Protein AF-A0A1G2ZRX0-F1 (afdb_monomer)

Structure (mmCIF, N/CA/C/O backbone):
data_AF-A0A1G2ZRX0-F1
#
_entry.id   AF-A0A1G2ZRX0-F1
#
loop_
_atom_site.group_PDB
_atom_site.id
_atom_site.type_symbol
_atom_site.label_atom_id
_atom_site.label_alt_id
_atom_site.label_comp_id
_atom_site.label_asym_id
_atom_site.label_entity_id
_atom_site.label_seq_id
_atom_site.pdbx_PDB_ins_code
_atom_site.Cartn_x
_atom_site.Cartn_y
_atom_site.Cartn_z
_atom_site.occupancy
_atom_site.B_iso_or_equiv
_atom_site.auth_seq_id
_atom_site.auth_comp_id
_atom_site.auth_asym_id
_atom_site.auth_atom_id
_atom_site.pdbx_PDB_model_num
ATOM 1 N N . MET A 1 1 ? -17.554 24.105 -18.117 1.00 50.88 1 MET A N 1
ATOM 2 C CA . MET A 1 1 ? -16.223 23.840 -18.708 1.00 50.88 1 MET A CA 1
ATOM 3 C C . MET A 1 1 ? -15.570 25.184 -18.992 1.00 50.88 1 MET A C 1
ATOM 5 O O . MET A 1 1 ? -16.261 26.045 -19.518 1.00 50.88 1 MET A O 1
ATOM 9 N N . GLN A 1 2 ? -14.318 25.411 -18.579 1.00 67.50 2 GLN A N 1
ATOM 10 C CA . GLN A 1 2 ? -13.616 26.669 -18.884 1.00 67.50 2 GLN A CA 1
ATOM 11 C C . GLN A 1 2 ? -13.475 26.838 -20.402 1.00 67.50 2 GLN A C 1
ATOM 13 O O . GLN A 1 2 ? -13.174 25.872 -21.097 1.00 67.50 2 GLN A O 1
ATOM 18 N N . ALA A 1 3 ? -13.688 28.060 -20.901 1.00 75.69 3 ALA A N 1
ATOM 19 C CA . ALA A 1 3 ? -13.668 28.370 -22.333 1.00 75.69 3 ALA A CA 1
ATOM 20 C C . ALA A 1 3 ? -12.294 28.122 -22.985 1.00 75.69 3 ALA A C 1
ATOM 22 O O . ALA A 1 3 ? -12.220 27.846 -24.181 1.00 75.69 3 ALA A O 1
ATOM 23 N N . HIS A 1 4 ? -11.216 28.180 -22.197 1.00 74.38 4 HIS A N 1
ATOM 24 C CA . HIS A 1 4 ? -9.838 27.988 -22.643 1.00 74.38 4 HIS A CA 1
ATOM 25 C C . HIS A 1 4 ? -9.103 27.075 -21.655 1.00 74.38 4 HIS A C 1
ATOM 27 O O . HIS A 1 4 ? -8.456 27.572 -20.732 1.00 74.38 4 HIS A O 1
ATOM 33 N N . PRO A 1 5 ? -9.243 25.744 -21.778 1.00 73.50 5 PRO A N 1
ATOM 34 C CA . PRO A 1 5 ? -8.445 24.838 -20.969 1.00 73.50 5 PRO A CA 1
ATOM 35 C C . PRO A 1 5 ? -6.954 25.062 -21.274 1.00 73.50 5 PRO A C 1
ATOM 37 O O . PRO A 1 5 ? -6.602 25.339 -22.427 1.00 73.50 5 PRO A O 1
ATOM 40 N N . PRO A 1 6 ? -6.071 24.964 -20.265 1.00 69.62 6 PRO A N 1
ATOM 41 C CA . PRO A 1 6 ? -4.638 25.087 -20.484 1.00 69.62 6 PRO A CA 1
ATOM 42 C C . PRO A 1 6 ? -4.183 24.049 -21.516 1.00 69.62 6 PRO A C 1
ATOM 44 O O . PRO A 1 6 ? -4.546 22.873 -21.432 1.00 69.62 6 PRO A O 1
ATOM 47 N N . LYS A 1 7 ? -3.402 24.493 -22.508 1.00 71.06 7 LYS A N 1
ATOM 48 C CA . LYS A 1 7 ? -2.795 23.616 -23.514 1.00 71.06 7 LYS A CA 1
ATOM 49 C C . LYS A 1 7 ? -1.673 22.818 -22.849 1.00 71.06 7 LYS A C 1
ATOM 51 O O . LYS A 1 7 ? -0.532 23.248 -22.840 1.00 71.06 7 LYS A O 1
ATOM 56 N N . LEU A 1 8 ? -2.013 21.686 -22.245 1.00 68.00 8 LEU A N 1
ATOM 57 C CA . LEU A 1 8 ? -1.051 20.701 -21.750 1.00 68.00 8 LEU A CA 1
ATOM 58 C C . LEU A 1 8 ? -0.711 19.746 -22.897 1.00 68.00 8 LEU A C 1
ATOM 60 O O . LEU A 1 8 ? -1.254 18.646 -22.974 1.00 68.00 8 LEU A O 1
ATOM 64 N N . ASP A 1 9 ? 0.115 20.198 -23.839 1.00 76.62 9 ASP A N 1
ATOM 65 C CA . ASP A 1 9 ? 0.717 19.289 -24.814 1.00 76.62 9 ASP A CA 1
ATOM 66 C C . ASP A 1 9 ? 1.972 18.619 -24.227 1.00 76.62 9 ASP A C 1
ATOM 68 O O . ASP A 1 9 ? 2.449 18.982 -23.149 1.00 76.62 9 ASP A O 1
ATOM 72 N N . ASN A 1 10 ? 2.512 17.617 -24.925 1.00 72.50 10 ASN A N 1
ATOM 73 C CA . ASN A 1 10 ? 3.700 16.900 -24.458 1.00 72.50 10 ASN A CA 1
ATOM 74 C C . ASN A 1 10 ? 4.895 17.841 -24.234 1.00 72.50 10 ASN A C 1
ATOM 76 O O . ASN A 1 10 ? 5.688 17.598 -23.331 1.00 72.50 10 ASN A O 1
ATOM 80 N N . SER A 1 11 ? 5.018 18.923 -25.012 1.00 76.69 11 SER A N 1
ATOM 81 C CA . SER A 1 11 ? 6.116 19.879 -24.857 1.00 76.69 11 SER A CA 1
ATOM 82 C C . SER A 1 11 ? 5.995 20.686 -23.566 1.00 76.69 11 SER A C 1
ATOM 84 O O . SER A 1 11 ? 7.005 20.925 -22.913 1.00 76.69 11 SER A O 1
ATOM 86 N N . GLU A 1 12 ? 4.777 21.036 -23.146 1.00 76.56 12 GLU A N 1
ATOM 87 C CA . GLU A 1 12 ? 4.521 21.658 -21.845 1.00 76.56 12 GLU A CA 1
ATOM 88 C C . GLU A 1 12 ? 4.690 20.656 -20.696 1.00 76.56 12 GLU A C 1
ATOM 90 O O . GLU A 1 12 ? 5.270 21.002 -19.672 1.00 76.56 12 GLU A O 1
ATOM 95 N N . ILE A 1 13 ? 4.252 19.401 -20.863 1.00 70.94 13 ILE A N 1
ATOM 96 C CA . ILE A 1 13 ? 4.396 18.357 -19.832 1.00 70.94 13 ILE A CA 1
ATOM 97 C C . ILE A 1 13 ? 5.875 18.048 -19.566 1.00 70.94 13 ILE A C 1
ATOM 99 O O . ILE A 1 13 ? 6.277 17.980 -18.408 1.00 70.94 13 ILE A O 1
ATOM 103 N N . TYR A 1 14 ? 6.699 17.916 -20.610 1.00 71.44 14 TYR A N 1
ATOM 104 C CA . TYR A 1 14 ? 8.125 17.606 -20.461 1.00 71.44 14 TYR A CA 1
ATOM 105 C C . TYR A 1 14 ? 8.962 18.753 -19.877 1.00 71.44 14 TYR A C 1
ATOM 107 O O . TYR A 1 14 ? 10.089 18.508 -19.449 1.00 71.44 14 TYR A O 1
ATOM 115 N N . LYS A 1 15 ? 8.440 19.988 -19.811 1.00 76.94 15 LYS A N 1
ATOM 116 C CA . LYS A 1 15 ? 9.095 21.074 -19.055 1.00 76.94 15 LYS A CA 1
ATOM 117 C C . LYS A 1 15 ? 9.077 20.815 -17.554 1.00 76.94 15 LYS A C 1
ATOM 119 O O . LYS A 1 15 ? 9.956 21.295 -16.842 1.00 76.94 15 LYS A O 1
ATOM 124 N N . PHE A 1 16 ? 8.078 20.085 -17.065 1.00 72.50 16 PHE A N 1
ATOM 125 C CA . PHE A 1 16 ? 8.017 19.708 -15.666 1.00 72.50 16 PHE A CA 1
ATOM 126 C C . PHE A 1 16 ? 8.855 18.453 -15.471 1.00 72.50 16 PHE A C 1
ATOM 128 O O . PHE A 1 16 ? 8.537 17.381 -15.982 1.00 72.50 16 PHE A O 1
ATOM 135 N N . MET A 1 17 ? 9.923 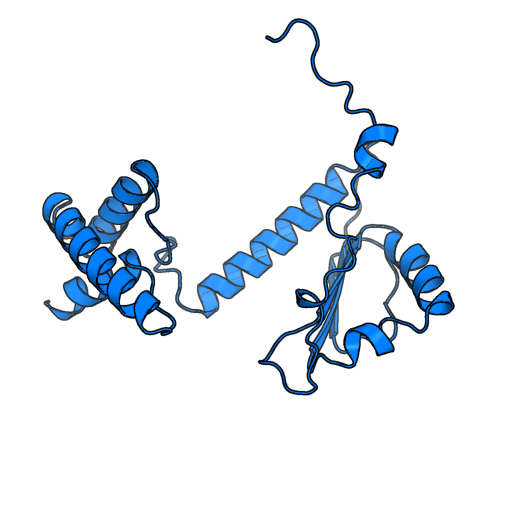18.576 -14.695 1.00 71.81 17 MET A N 1
ATOM 136 C CA . MET A 1 17 ? 10.800 17.461 -14.359 1.00 71.81 17 MET A CA 1
ATOM 137 C C . MET A 1 17 ? 10.173 16.515 -13.326 1.00 71.81 17 MET A C 1
ATOM 139 O O . MET A 1 17 ? 10.909 15.981 -12.514 1.00 71.81 17 MET A O 1
ATOM 143 N N . ILE A 1 18 ? 8.854 16.277 -13.353 1.00 74.31 18 ILE A N 1
ATOM 144 C CA . ILE A 1 18 ? 8.109 15.580 -12.292 1.00 74.31 18 ILE A CA 1
ATOM 145 C C . ILE A 1 18 ? 8.754 14.231 -11.984 1.00 74.31 18 ILE A C 1
ATOM 147 O O . ILE A 1 18 ? 8.655 13.281 -12.759 1.00 74.31 18 ILE A O 1
ATOM 151 N N . GLY A 1 19 ? 9.392 14.137 -10.822 1.00 69.25 19 GLY A N 1
ATOM 152 C CA . GLY A 1 19 ? 10.051 12.920 -10.365 1.00 69.25 19 GLY A CA 1
ATOM 153 C C . GLY A 1 19 ? 11.512 12.766 -10.800 1.00 69.25 19 GLY A C 1
ATOM 154 O O . GLY A 1 19 ? 12.166 11.861 -10.291 1.00 69.25 19 GLY A O 1
ATOM 155 N N . ASN A 1 20 ? 12.017 13.642 -11.666 1.00 70.00 20 ASN A N 1
ATOM 156 C CA . ASN A 1 20 ? 13.405 13.737 -12.119 1.00 70.00 20 ASN A CA 1
ATOM 157 C C . ASN A 1 20 ? 14.106 15.014 -11.608 1.00 70.00 20 ASN A C 1
ATOM 159 O O . ASN A 1 20 ? 15.246 15.275 -11.982 1.00 70.00 20 ASN A O 1
ATOM 163 N N . GLU A 1 21 ? 13.447 15.839 -10.786 1.00 79.12 21 GLU A N 1
ATOM 164 C CA . GLU A 1 21 ? 14.095 16.987 -10.148 1.00 79.12 21 GLU A CA 1
ATOM 165 C C . GLU A 1 21 ? 15.259 16.536 -9.249 1.00 79.12 21 GLU A C 1
ATOM 167 O O . GLU A 1 21 ? 15.128 15.529 -8.544 1.00 79.12 21 GLU A O 1
ATOM 172 N N . PRO A 1 22 ? 16.380 17.284 -9.209 1.00 71.25 22 PRO A N 1
ATOM 173 C CA . PRO A 1 22 ? 17.427 17.036 -8.230 1.00 71.25 22 PRO A CA 1
ATOM 174 C C . PRO A 1 22 ? 16.878 17.321 -6.830 1.00 71.25 22 PRO A C 1
ATOM 176 O O . PRO A 1 22 ? 16.662 18.469 -6.446 1.00 71.25 22 PRO A O 1
ATOM 179 N N . ASP A 1 23 ? 16.643 16.257 -6.072 1.00 73.06 23 ASP A N 1
ATOM 180 C CA . ASP A 1 23 ? 16.110 16.317 -4.718 1.00 73.06 23 ASP A CA 1
ATOM 181 C C . ASP A 1 23 ? 16.997 15.475 -3.794 1.00 73.06 23 ASP A C 1
ATOM 183 O O . ASP A 1 23 ? 16.946 14.239 -3.829 1.00 73.06 23 ASP A O 1
ATOM 187 N N . PRO A 1 24 ? 17.816 16.133 -2.960 1.00 71.12 24 PRO A N 1
ATOM 188 C CA . PRO A 1 24 ? 18.757 15.443 -2.097 1.00 71.12 24 PRO A CA 1
ATOM 189 C C . PRO A 1 24 ? 18.091 14.592 -1.003 1.00 71.12 24 PRO A C 1
ATOM 191 O O . PRO A 1 24 ? 18.765 13.776 -0.391 1.00 71.12 24 PRO A O 1
ATOM 194 N N . SER A 1 25 ? 16.780 14.735 -0.765 1.00 71.75 25 SER A N 1
ATOM 195 C CA . SER A 1 25 ? 16.037 13.871 0.165 1.00 71.75 25 SER A CA 1
ATOM 196 C C . SER A 1 25 ? 15.727 12.479 -0.402 1.00 71.75 25 SER A C 1
ATOM 198 O O . SER A 1 25 ? 15.380 11.569 0.350 1.00 71.75 25 SER A O 1
ATOM 200 N N . ARG A 1 26 ? 15.857 12.291 -1.724 1.00 70.88 26 ARG A N 1
ATOM 201 C CA . ARG A 1 26 ? 15.558 11.019 -2.408 1.00 70.88 26 ARG A CA 1
ATOM 202 C C . ARG A 1 26 ? 16.680 10.003 -2.317 1.00 70.88 26 ARG A C 1
ATOM 204 O O . ARG A 1 26 ? 16.439 8.815 -2.514 1.00 70.88 26 ARG A O 1
ATOM 211 N N . ILE A 1 27 ? 17.895 10.475 -2.069 1.00 69.31 27 ILE A N 1
ATOM 212 C CA . ILE A 1 27 ? 19.070 9.634 -1.906 1.00 69.31 27 ILE A CA 1
ATOM 213 C C . ILE A 1 27 ? 19.506 9.792 -0.454 1.00 69.31 27 ILE A C 1
ATOM 215 O O . ILE A 1 27 ? 19.746 10.917 -0.017 1.00 69.31 27 ILE A O 1
ATOM 219 N N . PRO A 1 28 ? 19.598 8.697 0.310 1.00 65.19 28 PRO A N 1
ATOM 220 C CA . PRO A 1 28 ? 20.125 8.765 1.656 1.00 65.19 28 PRO A CA 1
ATOM 221 C C . PRO A 1 28 ? 21.543 9.354 1.615 1.00 65.19 28 PRO A C 1
ATOM 223 O O . PRO A 1 28 ? 22.422 8.816 0.945 1.00 65.19 28 PRO A O 1
ATOM 226 N N . MET A 1 29 ? 21.738 10.495 2.283 1.00 59.12 29 MET A N 1
ATOM 227 C CA . MET A 1 29 ? 23.012 11.231 2.277 1.00 59.12 29 MET A CA 1
ATOM 228 C C . MET A 1 29 ? 24.113 10.536 3.083 1.00 59.12 29 MET A C 1
ATOM 230 O O . MET A 1 29 ? 25.290 10.687 2.765 1.00 59.12 29 MET A O 1
ATOM 234 N N . ASP A 1 30 ? 23.733 9.764 4.103 1.00 59.03 30 ASP A N 1
ATOM 235 C CA . ASP A 1 30 ? 24.666 9.149 5.044 1.00 59.03 30 ASP A CA 1
ATOM 236 C C . ASP A 1 30 ? 24.714 7.629 4.862 1.00 59.03 30 ASP A C 1
ATOM 238 O O . ASP A 1 30 ? 23.689 6.948 4.954 1.00 59.03 30 ASP A O 1
ATOM 242 N N . ILE A 1 31 ? 25.918 7.073 4.696 1.00 50.69 31 ILE A N 1
ATOM 243 C CA . ILE A 1 31 ? 26.181 5.632 4.826 1.00 50.69 31 ILE A CA 1
ATOM 244 C C . ILE A 1 31 ? 25.677 5.184 6.210 1.00 50.69 31 ILE A C 1
ATOM 246 O O . ILE A 1 31 ? 26.284 5.496 7.231 1.00 50.69 31 ILE A O 1
ATOM 250 N N . GLY A 1 32 ? 24.541 4.478 6.248 1.00 49.06 32 GLY A N 1
ATOM 251 C CA . GLY A 1 32 ? 23.906 4.027 7.495 1.00 49.06 32 GLY A CA 1
ATOM 252 C C . GLY A 1 32 ? 22.527 4.617 7.816 1.00 49.06 32 GLY A C 1
ATOM 253 O O . GLY A 1 32 ? 21.991 4.314 8.882 1.00 49.06 32 GLY A O 1
ATOM 254 N N . THR A 1 33 ? 21.914 5.398 6.921 1.00 51.00 33 THR A N 1
ATOM 255 C CA . THR A 1 33 ? 20.486 5.772 7.032 1.00 51.00 33 THR A CA 1
ATOM 256 C C . THR A 1 33 ? 19.573 4.522 6.951 1.00 51.00 33 THR A C 1
ATOM 258 O O . THR A 1 33 ? 19.980 3.502 6.389 1.00 51.00 33 THR A O 1
ATOM 261 N N . PRO A 1 34 ? 18.379 4.526 7.588 1.00 55.69 34 PRO A N 1
ATOM 262 C CA . PRO A 1 34 ? 17.674 3.312 8.030 1.00 55.69 34 PRO A CA 1
ATOM 263 C C . PRO A 1 34 ? 17.285 2.387 6.871 1.00 55.69 34 PRO A C 1
ATOM 265 O O . PRO A 1 34 ? 17.074 2.874 5.766 1.00 55.69 34 PRO A O 1
ATOM 268 N N . ASP A 1 35 ? 17.176 1.078 7.158 1.00 71.69 35 ASP A N 1
ATOM 269 C CA . ASP A 1 35 ? 16.931 -0.092 6.280 1.00 71.69 35 ASP A CA 1
ATOM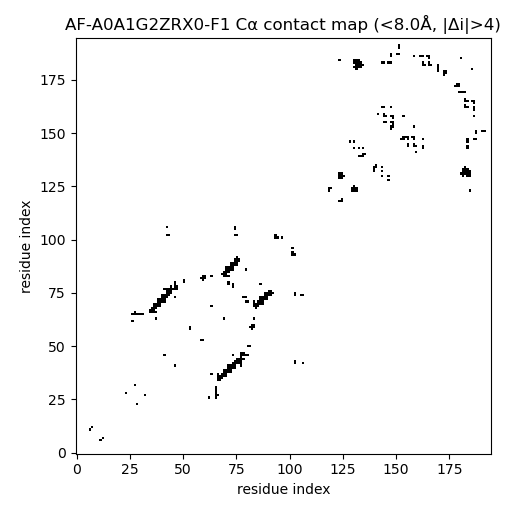 270 C C . ASP A 1 35 ? 16.053 0.142 5.028 1.00 71.69 35 ASP A C 1
ATOM 272 O O . ASP A 1 35 ? 14.950 -0.387 4.886 1.00 71.69 35 ASP A O 1
ATOM 276 N N . SER A 1 36 ? 16.577 0.915 4.082 1.00 77.44 36 SER A N 1
ATOM 277 C CA . SER A 1 36 ? 15.939 1.270 2.821 1.00 77.44 36 SER A CA 1
ATOM 278 C C . SER A 1 36 ? 16.537 0.433 1.698 1.00 77.44 36 SER A C 1
ATOM 280 O O . SER A 1 36 ? 17.702 0.026 1.748 1.00 77.44 36 SER A O 1
ATOM 282 N N . ALA A 1 37 ? 15.733 0.169 0.674 1.00 84.38 37 ALA A N 1
ATOM 283 C CA . ALA A 1 37 ? 16.147 -0.586 -0.497 1.00 84.38 37 ALA A CA 1
ATOM 284 C C . ALA A 1 37 ? 15.934 0.250 -1.758 1.00 84.38 37 ALA A C 1
ATOM 286 O O . ALA A 1 37 ? 14.901 0.905 -1.899 1.00 84.38 37 ALA A O 1
ATOM 287 N N . LEU A 1 38 ? 16.885 0.179 -2.686 1.00 85.81 38 LEU A N 1
ATOM 288 C CA . LEU A 1 38 ? 16.720 0.718 -4.031 1.00 85.81 38 LEU A CA 1
ATOM 289 C C . LEU A 1 38 ? 16.088 -0.360 -4.913 1.00 85.81 38 LEU A C 1
ATOM 291 O O . LEU A 1 38 ? 16.632 -1.456 -5.042 1.00 85.81 38 LEU A O 1
ATOM 295 N N . VAL A 1 39 ? 14.951 -0.052 -5.537 1.00 88.50 39 VAL A N 1
ATOM 296 C CA . VAL A 1 39 ? 14.299 -0.954 -6.494 1.00 88.50 39 VAL A CA 1
ATOM 297 C C . VAL A 1 39 ? 14.174 -0.261 -7.843 1.00 88.50 39 VAL A C 1
ATOM 299 O O . VAL A 1 39 ? 13.407 0.687 -7.994 1.00 88.50 39 VAL A O 1
ATOM 302 N N . THR A 1 40 ? 14.907 -0.751 -8.836 1.00 88.62 40 THR A N 1
ATOM 303 C CA . THR A 1 40 ? 14.837 -0.263 -10.214 1.00 88.62 40 THR A CA 1
ATOM 304 C C . THR A 1 40 ? 13.725 -0.990 -10.956 1.00 88.62 40 THR A C 1
ATOM 306 O O . THR A 1 40 ? 13.774 -2.209 -11.096 1.00 88.62 40 THR A O 1
ATOM 309 N N . VAL A 1 41 ? 12.730 -0.261 -11.459 1.00 90.19 41 VAL A N 1
ATOM 310 C CA . VAL A 1 41 ? 11.628 -0.838 -12.241 1.00 90.19 41 VAL A CA 1
ATOM 311 C C . VAL A 1 41 ? 11.861 -0.556 -13.721 1.00 90.19 41 VAL A C 1
ATOM 313 O O . VAL A 1 41 ? 12.110 0.586 -14.088 1.00 90.19 41 VAL A O 1
ATOM 316 N N . THR A 1 42 ? 11.783 -1.586 -14.564 1.00 90.69 42 THR A N 1
ATOM 317 C CA . THR A 1 42 ? 11.880 -1.450 -16.028 1.00 90.69 42 THR A CA 1
ATOM 318 C C . THR A 1 42 ? 10.756 -2.205 -16.707 1.00 90.69 42 THR A C 1
ATOM 320 O O . THR A 1 42 ? 10.313 -3.248 -16.218 1.00 90.69 42 THR A O 1
ATOM 323 N N . VAL A 1 43 ? 10.292 -1.676 -17.832 1.00 90.31 43 VAL A N 1
ATOM 324 C CA . VAL A 1 43 ? 9.109 -2.160 -18.531 1.00 90.31 43 VAL A CA 1
ATOM 325 C C . VAL A 1 43 ? 9.416 -2.350 -20.016 1.00 90.31 43 VAL A C 1
ATOM 327 O O . VAL A 1 43 ? 10.027 -1.499 -20.650 1.00 90.31 43 VAL A O 1
ATOM 330 N N . GLY A 1 44 ? 9.010 -3.480 -20.597 1.00 85.19 44 GLY A N 1
ATOM 331 C CA . GLY A 1 44 ? 9.256 -3.758 -22.016 1.00 85.19 44 GLY A CA 1
ATOM 332 C C . GLY A 1 44 ? 10.752 -3.808 -22.353 1.00 85.19 44 GLY A C 1
ATOM 333 O O . GLY A 1 44 ? 11.478 -4.628 -21.793 1.00 85.19 44 GLY A O 1
ATOM 334 N N . ASP A 1 45 ? 11.198 -2.951 -23.273 1.00 78.50 45 ASP A N 1
ATOM 335 C CA . ASP A 1 45 ? 12.591 -2.810 -23.724 1.00 78.50 45 ASP A CA 1
ATOM 336 C C . ASP A 1 45 ? 13.380 -1.724 -22.963 1.00 78.50 45 ASP A C 1
ATOM 338 O O . ASP A 1 45 ? 14.562 -1.511 -23.242 1.00 78.50 45 ASP A O 1
ATOM 342 N N . GLU A 1 46 ? 12.773 -1.056 -21.972 1.00 83.38 46 GLU A N 1
ATOM 343 C CA . GLU A 1 46 ? 13.399 0.045 -21.224 1.00 83.38 46 GLU A CA 1
ATOM 344 C C . GLU A 1 46 ? 14.733 -0.341 -20.587 1.00 83.38 46 GLU A C 1
ATOM 346 O O . GLU A 1 46 ? 15.615 0.505 -20.448 1.00 83.38 46 GLU A O 1
ATOM 351 N N . THR A 1 47 ? 14.917 -1.614 -20.234 1.00 76.69 47 THR A N 1
ATOM 352 C CA . THR A 1 47 ? 16.170 -2.094 -19.652 1.00 76.69 47 THR A CA 1
ATOM 353 C C . THR A 1 47 ? 17.369 -1.869 -20.573 1.00 76.69 47 THR A C 1
ATOM 355 O O . THR A 1 47 ? 18.452 -1.560 -20.087 1.00 76.69 47 THR A O 1
ATOM 358 N N . ASP A 1 48 ? 17.198 -1.979 -21.894 1.00 76.38 48 ASP A N 1
ATOM 359 C CA . ASP A 1 48 ? 18.295 -1.747 -22.839 1.00 76.38 48 ASP A CA 1
ATOM 360 C C . ASP A 1 48 ? 18.694 -0.264 -22.867 1.00 76.38 4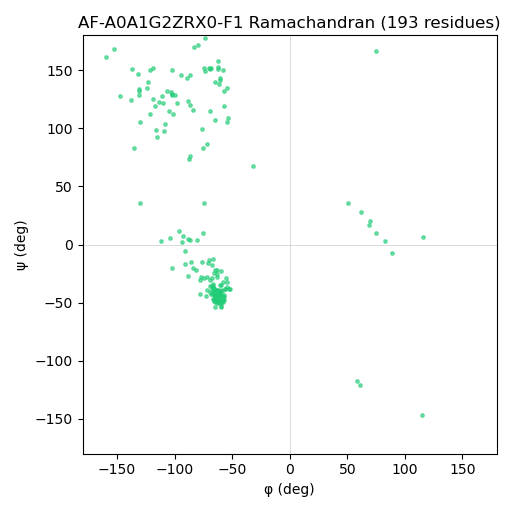8 ASP A C 1
ATOM 362 O O . ASP A 1 48 ? 19.882 0.061 -22.834 1.00 76.38 48 ASP A O 1
ATOM 366 N N . ARG A 1 49 ? 17.708 0.643 -22.836 1.00 74.25 49 ARG A N 1
ATOM 367 C CA . ARG A 1 49 ? 17.948 2.096 -22.758 1.00 74.25 49 ARG A CA 1
ATOM 368 C C . ARG A 1 49 ? 18.581 2.484 -21.429 1.00 74.25 49 ARG A C 1
ATOM 370 O O . ARG A 1 49 ? 19.499 3.298 -21.404 1.00 74.25 49 ARG A O 1
ATOM 377 N N . LEU A 1 50 ? 18.109 1.882 -20.341 1.00 74.81 50 LEU A N 1
ATOM 378 C CA . LEU A 1 50 ? 18.631 2.124 -19.008 1.00 74.81 50 LEU A CA 1
ATOM 379 C C . LEU A 1 50 ? 20.077 1.632 -18.889 1.00 74.81 50 LEU A C 1
ATOM 381 O O . LEU A 1 50 ? 20.925 2.393 -18.452 1.00 74.81 50 LEU A O 1
ATOM 385 N N . ASN A 1 51 ? 20.389 0.411 -19.328 1.00 71.50 51 ASN A N 1
ATOM 386 C CA . ASN A 1 51 ? 21.757 -0.114 -19.313 1.00 71.50 51 ASN A CA 1
ATOM 387 C C . ASN A 1 51 ? 22.714 0.770 -20.129 1.00 71.50 51 ASN A C 1
ATOM 389 O O . ASN A 1 51 ? 23.825 1.043 -19.679 1.00 71.50 51 ASN A O 1
ATOM 393 N N . LEU A 1 52 ? 22.269 1.273 -21.287 1.00 69.62 52 LEU A N 1
ATOM 394 C CA . LEU A 1 52 ? 23.045 2.225 -22.083 1.00 69.62 52 LEU A CA 1
ATOM 395 C C . LEU A 1 52 ? 23.280 3.544 -21.328 1.00 69.62 52 LEU A C 1
ATOM 397 O O . LEU A 1 52 ? 24.418 3.999 -21.235 1.00 69.62 52 LEU A O 1
ATOM 401 N N . ALA A 1 53 ? 22.235 4.134 -20.745 1.00 67.25 53 ALA A N 1
ATOM 402 C CA . ALA A 1 53 ? 22.348 5.372 -19.976 1.00 67.25 53 ALA A CA 1
ATOM 403 C C . ALA A 1 53 ? 23.236 5.206 -18.731 1.00 67.25 53 ALA A C 1
ATOM 405 O O . ALA A 1 53 ? 24.098 6.036 -18.465 1.00 67.25 53 ALA A O 1
ATOM 406 N N . LEU A 1 54 ? 23.083 4.103 -18.000 1.00 68.69 54 LEU A N 1
ATOM 407 C CA . LEU A 1 54 ? 23.869 3.799 -16.805 1.00 68.69 54 LEU A CA 1
ATOM 408 C C . LEU A 1 54 ? 25.341 3.541 -17.127 1.00 68.69 54 LEU A C 1
ATOM 410 O O . LEU A 1 54 ? 26.204 3.953 -16.356 1.00 68.69 54 LEU A O 1
ATOM 414 N N . SER A 1 55 ? 25.638 2.919 -18.273 1.00 63.19 55 SER A N 1
ATOM 415 C CA . SER A 1 55 ? 27.020 2.726 -18.733 1.00 63.19 55 SER A CA 1
ATOM 416 C C . SER A 1 55 ? 27.739 4.041 -19.054 1.00 63.19 55 SER A C 1
ATOM 418 O O . SER A 1 55 ? 28.965 4.090 -19.011 1.00 63.19 55 SER A O 1
ATOM 420 N N . ALA A 1 56 ? 26.988 5.112 -19.335 1.00 56.03 56 ALA A N 1
ATOM 421 C CA . ALA A 1 56 ? 27.527 6.436 -19.625 1.00 56.03 56 ALA A CA 1
ATOM 422 C C . ALA A 1 56 ? 27.690 7.333 -18.380 1.00 56.03 56 ALA A C 1
ATOM 424 O O . ALA A 1 56 ? 28.399 8.333 -18.462 1.00 56.03 56 ALA A O 1
ATOM 425 N N . VAL A 1 57 ? 27.045 7.008 -17.248 1.00 52.50 57 VAL A N 1
ATOM 426 C CA . VAL A 1 57 ? 26.963 7.886 -16.056 1.00 52.50 57 VAL A CA 1
ATOM 427 C C . VAL A 1 57 ? 27.345 7.155 -14.761 1.00 52.50 57 VAL A C 1
ATOM 429 O O . VAL A 1 57 ? 26.795 7.420 -13.703 1.00 52.50 57 VAL A O 1
ATOM 432 N N . GLU A 1 58 ? 28.308 6.235 -14.802 1.00 55.31 58 GLU A N 1
ATOM 433 C CA . GLU A 1 58 ? 28.849 5.639 -13.565 1.00 55.31 58 GLU A CA 1
ATOM 434 C C . GLU A 1 58 ? 27.784 4.854 -12.732 1.00 55.31 58 GLU A C 1
ATOM 436 O O . GLU A 1 58 ? 27.901 4.666 -11.528 1.00 55.31 58 GLU A O 1
ATOM 441 N N . GLY A 1 59 ? 26.755 4.321 -13.409 1.00 63.06 59 GLY A N 1
ATOM 442 C CA . GLY A 1 59 ? 26.000 3.125 -13.011 1.00 63.06 59 GLY A CA 1
ATOM 443 C C . GLY A 1 59 ? 24.986 3.197 -11.853 1.00 63.06 59 GLY A C 1
ATOM 444 O O . GLY A 1 59 ? 24.958 4.099 -11.019 1.00 63.06 59 GLY A O 1
ATOM 445 N N . ILE A 1 60 ? 24.159 2.140 -11.768 1.00 67.00 60 ILE A N 1
ATOM 446 C CA . ILE A 1 60 ? 23.374 1.800 -10.562 1.00 67.00 60 ILE A CA 1
ATOM 447 C C . ILE A 1 60 ? 24.289 1.539 -9.368 1.00 67.00 60 ILE A C 1
ATOM 449 O O . ILE A 1 60 ? 23.842 1.680 -8.241 1.00 67.00 60 ILE A O 1
ATOM 453 N N . GLU A 1 61 ? 25.555 1.192 -9.591 1.00 69.31 61 GLU A N 1
ATOM 454 C CA . GLU A 1 61 ? 26.533 0.976 -8.525 1.00 69.31 61 GLU A CA 1
ATOM 455 C C . GLU A 1 61 ? 26.735 2.243 -7.683 1.00 69.31 61 GLU A C 1
ATOM 457 O O . GLU A 1 61 ? 26.686 2.160 -6.459 1.00 69.31 61 GLU A O 1
ATOM 462 N N . ASN A 1 62 ? 26.820 3.425 -8.303 1.00 71.81 62 ASN A N 1
ATOM 463 C CA . ASN A 1 62 ? 26.936 4.682 -7.562 1.00 71.81 62 ASN A CA 1
ATOM 464 C C . ASN A 1 62 ? 25.632 5.099 -6.874 1.00 71.81 62 ASN A C 1
ATOM 466 O O . ASN A 1 62 ? 25.646 5.488 -5.708 1.00 71.81 62 ASN A O 1
ATOM 470 N N . ILE A 1 63 ? 24.492 4.994 -7.566 1.00 74.75 63 ILE A N 1
ATOM 471 C CA . ILE A 1 63 ? 23.177 5.328 -6.980 1.00 74.75 63 ILE A CA 1
ATOM 472 C C . ILE A 1 63 ? 22.808 4.332 -5.869 1.00 74.75 63 ILE A C 1
ATOM 474 O O . ILE A 1 63 ? 22.147 4.684 -4.896 1.00 74.75 63 ILE A O 1
ATOM 478 N N . GLY A 1 64 ? 23.219 3.078 -6.029 1.00 75.81 64 GLY A N 1
ATOM 479 C CA . GLY A 1 64 ? 22.947 1.956 -5.145 1.00 75.81 64 GLY A CA 1
ATOM 480 C C . GLY A 1 64 ? 23.900 1.858 -3.960 1.00 75.81 64 GLY A C 1
ATOM 481 O O . GLY A 1 64 ? 23.519 1.245 -2.969 1.00 75.81 64 GLY A O 1
ATOM 482 N N . ALA A 1 65 ? 25.083 2.481 -4.017 1.00 78.31 65 ALA A N 1
ATOM 483 C CA . ALA A 1 65 ? 26.094 2.425 -2.957 1.00 78.31 65 ALA A CA 1
ATOM 484 C C . ALA A 1 65 ? 25.568 2.775 -1.546 1.00 78.31 65 ALA A C 1
ATOM 486 O O . ALA A 1 65 ? 25.965 2.100 -0.594 1.00 78.31 65 ALA A O 1
ATOM 487 N N . PRO A 1 66 ? 24.652 3.751 -1.363 1.00 79.12 66 PRO A N 1
ATOM 488 C CA . PRO A 1 66 ? 24.085 4.046 -0.045 1.00 79.12 66 PRO A CA 1
ATOM 489 C C . PRO A 1 66 ? 23.117 2.974 0.489 1.00 79.12 66 PRO A C 1
ATOM 491 O O . PRO A 1 66 ? 22.790 2.979 1.676 1.00 79.12 66 PRO A O 1
ATOM 494 N N . TYR A 1 67 ? 22.624 2.061 -0.355 1.00 80.25 67 TYR A N 1
ATOM 495 C CA . TYR A 1 67 ? 21.556 1.121 -0.016 1.00 80.25 67 TYR A CA 1
ATOM 496 C C . TYR A 1 67 ? 22.096 -0.281 0.282 1.00 80.25 67 TYR A C 1
ATOM 498 O O . TYR A 1 67 ? 22.760 -0.905 -0.540 1.00 80.25 67 TYR A O 1
ATOM 506 N N . LYS A 1 68 ? 21.707 -0.856 1.430 1.00 81.25 68 LYS A N 1
ATOM 507 C CA . LYS A 1 68 ? 22.075 -2.242 1.800 1.00 81.25 68 LYS A CA 1
ATOM 508 C C . LYS A 1 68 ? 21.463 -3.300 0.877 1.00 81.25 68 LYS A C 1
ATOM 510 O O . LYS A 1 68 ? 21.948 -4.428 0.823 1.00 81.25 68 LYS A O 1
ATOM 515 N N . LYS A 1 69 ? 20.343 -2.970 0.228 1.00 85.50 69 LYS A N 1
ATOM 516 C CA . LYS A 1 69 ? 19.616 -3.850 -0.688 1.00 85.50 69 LYS A CA 1
ATOM 517 C C . LYS A 1 69 ? 19.313 -3.111 -1.979 1.00 85.50 69 LYS A C 1
ATOM 519 O O . LYS A 1 69 ? 18.711 -2.038 -1.952 1.00 85.50 69 LYS A O 1
ATOM 524 N N . THR A 1 70 ? 19.668 -3.731 -3.095 1.00 87.69 70 THR A N 1
ATOM 525 C CA . THR A 1 70 ? 19.331 -3.268 -4.438 1.00 87.69 70 THR A CA 1
ATOM 526 C C . THR A 1 70 ? 18.602 -4.386 -5.175 1.00 87.69 70 THR A C 1
ATOM 528 O O . THR A 1 70 ? 19.001 -5.550 -5.112 1.00 87.69 70 THR A O 1
ATOM 531 N N . ALA A 1 71 ? 17.509 -4.057 -5.852 1.00 90.69 71 ALA A N 1
ATOM 532 C CA . ALA A 1 71 ? 16.746 -5.021 -6.630 1.00 90.69 71 ALA A CA 1
ATOM 533 C C . ALA A 1 71 ? 16.319 -4.443 -7.980 1.00 90.69 71 ALA A C 1
ATOM 535 O O . ALA A 1 71 ? 16.074 -3.246 -8.105 1.00 90.69 71 ALA A O 1
ATOM 536 N N . ALA A 1 72 ? 16.167 -5.307 -8.978 1.00 91.38 72 ALA A N 1
ATOM 537 C CA . ALA A 1 72 ? 15.517 -4.980 -10.240 1.00 91.38 72 ALA A CA 1
ATOM 538 C C . ALA A 1 72 ? 14.136 -5.636 -10.322 1.00 91.38 72 ALA A C 1
ATOM 540 O O . ALA A 1 72 ? 13.995 -6.833 -10.084 1.00 91.38 72 ALA A O 1
ATOM 541 N N . LEU A 1 73 ? 13.126 -4.865 -10.711 1.00 93.50 73 LEU A N 1
ATOM 542 C CA . LEU A 1 73 ? 11.801 -5.334 -11.092 1.00 93.50 73 LEU A CA 1
ATOM 543 C C . LEU A 1 73 ? 11.642 -5.171 -12.606 1.00 93.50 73 LEU A C 1
ATOM 545 O O . LEU A 1 73 ? 11.443 -4.065 -13.105 1.00 93.50 73 LEU A O 1
ATOM 549 N N . ILE A 1 74 ? 11.740 -6.273 -13.342 1.00 92.62 74 ILE A N 1
ATOM 550 C CA . ILE A 1 74 ? 11.696 -6.283 -14.806 1.00 92.62 74 ILE A CA 1
ATOM 551 C C . ILE A 1 74 ? 10.332 -6.799 -15.254 1.00 92.62 74 ILE A C 1
ATOM 553 O O . ILE A 1 74 ? 9.990 -7.962 -15.027 1.00 92.62 74 ILE A O 1
ATOM 557 N N . VAL A 1 75 ? 9.554 -5.936 -15.898 1.00 93.06 75 VAL A N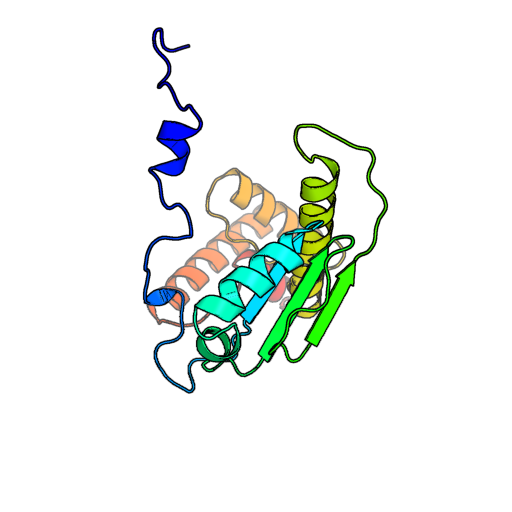 1
ATOM 558 C CA . VAL A 1 75 ? 8.190 -6.211 -16.357 1.00 93.06 75 VAL A CA 1
ATOM 559 C C . VAL A 1 75 ? 8.183 -6.315 -17.881 1.00 93.06 75 VAL A C 1
ATOM 561 O O . VAL A 1 75 ? 8.120 -5.319 -18.594 1.00 93.06 75 VAL A O 1
ATOM 564 N N . GLY A 1 76 ? 8.232 -7.537 -18.401 1.00 88.94 76 GLY A N 1
ATOM 565 C CA . GLY A 1 76 ? 8.292 -7.835 -19.831 1.00 88.94 76 GLY A CA 1
ATOM 566 C C . GLY A 1 76 ? 9.606 -8.498 -20.242 1.00 88.94 76 GLY A C 1
ATOM 567 O O . GLY A 1 76 ? 10.186 -9.291 -19.495 1.00 88.94 76 GLY A O 1
ATOM 568 N N . SER A 1 77 ? 10.050 -8.203 -21.463 1.00 84.25 77 SER A N 1
ATOM 569 C CA . SER A 1 77 ? 11.187 -8.855 -22.128 1.00 84.25 77 SER A CA 1
ATOM 570 C C . SER A 1 77 ? 12.554 -8.214 -21.856 1.00 84.25 77 SER A C 1
ATOM 572 O O . SER A 1 77 ? 13.543 -8.652 -22.438 1.00 84.25 77 SER A O 1
ATOM 574 N N . GLY A 1 78 ? 12.635 -7.200 -20.993 1.00 82.50 78 GLY A N 1
ATOM 575 C CA . GLY A 1 78 ? 13.867 -6.456 -20.715 1.00 82.50 78 GLY A CA 1
ATOM 576 C C . GLY A 1 78 ? 15.016 -7.330 -20.201 1.00 82.50 78 GLY A C 1
ATOM 577 O O . GLY A 1 78 ? 14.796 -8.361 -19.569 1.00 82.50 78 GLY A O 1
ATOM 578 N N . LYS A 1 79 ? 16.271 -6.965 -20.466 1.00 83.75 79 LYS A N 1
ATOM 579 C CA . LYS A 1 79 ? 17.442 -7.744 -20.017 1.00 83.75 79 LYS A CA 1
ATOM 580 C C . LYS A 1 79 ? 17.690 -7.597 -18.515 1.00 83.75 79 LYS A C 1
ATOM 582 O O . LYS A 1 79 ? 16.958 -6.905 -17.823 1.00 83.75 79 LYS A O 1
ATOM 587 N N . ASN A 1 80 ? 18.689 -8.296 -17.984 1.00 83.75 80 ASN A N 1
ATOM 588 C CA . ASN A 1 80 ? 19.110 -8.066 -16.604 1.00 83.75 80 ASN A CA 1
ATOM 589 C C . ASN A 1 80 ? 19.794 -6.699 -16.480 1.00 83.75 80 ASN A C 1
ATOM 591 O O . ASN A 1 80 ? 20.385 -6.189 -17.436 1.00 83.75 80 ASN A O 1
ATOM 595 N N . ILE A 1 81 ? 19.696 -6.130 -15.285 1.00 81.94 81 ILE A N 1
ATOM 596 C CA . ILE A 1 81 ? 20.329 -4.870 -14.917 1.00 81.94 81 ILE A CA 1
ATOM 597 C C . ILE A 1 81 ? 21.604 -5.213 -14.146 1.00 81.94 81 ILE A C 1
ATOM 599 O O . ILE A 1 81 ? 21.560 -6.033 -13.230 1.00 81.94 81 ILE A O 1
ATOM 603 N N . ALA A 1 82 ? 22.742 -4.642 -14.533 1.00 79.81 82 ALA A N 1
ATOM 604 C CA . ALA A 1 82 ? 24.000 -4.857 -13.818 1.00 79.81 82 ALA A CA 1
ATOM 605 C C . ALA A 1 82 ? 24.018 -4.089 -12.481 1.00 79.81 82 ALA A C 1
ATOM 607 O O . ALA A 1 82 ? 23.404 -3.030 -12.364 1.00 79.81 82 ALA A O 1
ATOM 608 N N . GLY A 1 83 ? 24.719 -4.621 -11.475 1.00 77.69 83 GLY A N 1
ATOM 609 C CA . GLY A 1 83 ? 24.925 -3.946 -10.183 1.00 77.69 83 GLY A CA 1
ATOM 610 C C . GLY A 1 83 ? 23.785 -4.075 -9.159 1.00 77.69 83 GLY A C 1
ATOM 611 O O . GLY A 1 83 ? 23.880 -3.506 -8.073 1.00 77.69 83 GLY A O 1
ATOM 612 N N . VAL A 1 84 ? 22.715 -4.826 -9.453 1.00 83.50 84 VAL A N 1
ATOM 613 C CA . VAL A 1 84 ? 21.649 -5.133 -8.474 1.00 83.50 84 VAL A CA 1
ATOM 614 C C . VAL A 1 84 ? 21.887 -6.475 -7.772 1.00 83.50 84 VAL A C 1
ATOM 616 O O . VAL A 1 84 ? 22.375 -7.420 -8.390 1.00 83.50 84 VAL A O 1
ATOM 619 N N . ILE A 1 85 ? 21.508 -6.578 -6.494 1.00 85.44 85 ILE A N 1
ATOM 620 C CA . ILE A 1 85 ? 21.653 -7.807 -5.692 1.00 85.44 85 ILE A CA 1
ATOM 621 C C . ILE A 1 85 ? 20.551 -8.821 -6.029 1.00 85.44 85 ILE A C 1
ATOM 623 O O . ILE A 1 85 ? 20.822 -10.012 -6.170 1.00 85.44 85 ILE A O 1
ATOM 627 N N . GLU A 1 86 ? 19.306 -8.364 -6.170 1.00 90.75 86 GLU A N 1
ATOM 628 C CA . GLU A 1 86 ? 18.152 -9.222 -6.465 1.00 90.75 86 GLU A CA 1
ATOM 629 C C . GLU A 1 86 ? 17.489 -8.842 -7.796 1.00 90.75 86 GLU A C 1
ATOM 631 O O . GLU A 1 86 ? 17.527 -7.695 -8.238 1.00 90.75 86 GLU A O 1
ATOM 636 N N . THR A 1 87 ? 16.855 -9.802 -8.473 1.00 91.38 87 THR A N 1
ATOM 637 C CA . THR A 1 87 ? 16.095 -9.539 -9.705 1.00 91.38 87 THR A CA 1
ATOM 638 C C . THR A 1 87 ? 14.780 -10.308 -9.702 1.00 91.38 87 THR A C 1
ATOM 640 O O . THR A 1 87 ? 14.757 -11.533 -9.617 1.00 91.38 87 THR A O 1
ATOM 643 N N . PHE A 1 88 ? 13.682 -9.575 -9.862 1.00 92.75 88 PHE A N 1
ATOM 644 C CA . PHE A 1 88 ? 12.326 -10.084 -10.013 1.00 92.75 88 PHE A CA 1
ATOM 645 C C . PHE A 1 88 ? 11.860 -9.841 -11.442 1.00 92.75 88 PHE A C 1
ATOM 647 O O . PHE A 1 88 ? 11.813 -8.703 -11.907 1.00 92.75 88 PHE A O 1
ATOM 654 N N . ARG A 1 89 ? 11.500 -10.914 -12.143 1.00 92.19 89 ARG A N 1
ATOM 655 C CA . ARG A 1 89 ? 11.110 -10.858 -13.550 1.00 92.19 89 ARG A CA 1
ATOM 656 C C . ARG A 1 89 ? 9.675 -11.326 -13.736 1.00 92.19 89 ARG A C 1
ATOM 658 O O . ARG A 1 89 ? 9.336 -12.455 -13.398 1.00 92.19 89 ARG A O 1
ATOM 665 N N . PHE A 1 90 ? 8.873 -10.477 -14.362 1.00 92.81 90 PHE A N 1
ATOM 666 C CA . PHE A 1 90 ? 7.490 -10.747 -14.726 1.00 92.81 90 PHE A CA 1
ATOM 667 C C . PHE A 1 90 ? 7.378 -10.721 -16.245 1.00 92.81 90 PHE A C 1
ATOM 669 O O . PHE A 1 90 ? 7.327 -9.656 -16.854 1.00 92.81 90 PHE A O 1
ATOM 676 N N . THR A 1 91 ? 7.391 -11.898 -16.866 1.00 90.62 91 THR A N 1
ATOM 677 C CA . THR A 1 91 ? 7.264 -12.021 -18.323 1.00 90.62 91 THR A CA 1
ATOM 678 C C . THR A 1 91 ? 5.799 -12.124 -18.725 1.00 90.62 91 THR A C 1
ATOM 680 O O . THR A 1 91 ? 4.984 -12.724 -18.028 1.00 90.62 91 THR A O 1
ATOM 683 N N . TYR A 1 92 ? 5.460 -11.508 -19.851 1.00 89.00 92 TYR A N 1
ATOM 684 C CA . TYR A 1 92 ? 4.143 -11.581 -20.471 1.00 89.00 92 TYR A CA 1
ATOM 685 C C . TYR A 1 92 ? 4.275 -11.201 -21.950 1.00 89.00 92 TYR A C 1
ATOM 687 O O . TYR A 1 92 ? 5.270 -10.593 -22.349 1.00 89.00 92 TYR A O 1
ATOM 695 N N . SER A 1 93 ? 3.285 -11.575 -22.759 1.00 87.44 93 SER A N 1
ATOM 696 C CA . SER A 1 93 ? 3.221 -11.243 -24.185 1.00 87.44 93 SER A CA 1
ATOM 697 C C . SER A 1 93 ? 2.007 -10.337 -24.420 1.00 87.44 93 SER A C 1
ATOM 699 O O . SER A 1 93 ? 0.886 -10.841 -24.522 1.00 87.44 93 SER A O 1
ATOM 701 N N . PRO A 1 94 ? 2.179 -9.002 -24.382 1.00 84.25 94 PRO A N 1
ATOM 702 C CA . PRO A 1 94 ? 1.078 -8.079 -24.620 1.00 84.25 94 PRO A CA 1
ATOM 703 C C . PRO A 1 94 ? 0.700 -8.017 -26.095 1.00 84.25 94 PRO A C 1
ATOM 705 O O . PRO A 1 94 ? 1.550 -8.156 -26.968 1.00 84.25 94 PRO A O 1
ATOM 708 N N . ALA A 1 95 ? -0.568 -7.712 -26.368 1.00 86.94 95 ALA A N 1
ATOM 709 C CA . ALA A 1 95 ? -0.945 -7.194 -27.677 1.00 86.94 95 ALA A CA 1
ATOM 710 C C . ALA A 1 95 ? -0.378 -5.775 -27.858 1.00 86.94 95 ALA A C 1
ATOM 712 O O . ALA A 1 95 ? -0.252 -5.026 -26.887 1.00 86.94 95 ALA A O 1
ATOM 713 N N . ASP A 1 96 ? -0.083 -5.371 -29.089 1.00 83.88 96 ASP A N 1
ATOM 714 C CA . ASP A 1 96 ? 0.367 -4.004 -29.339 1.00 83.88 96 ASP A CA 1
ATOM 715 C C . ASP A 1 96 ? -0.736 -2.989 -29.023 1.00 83.88 96 ASP A C 1
ATOM 717 O O . ASP A 1 96 ? -1.923 -3.192 -29.286 1.00 83.88 96 ASP A O 1
ATOM 721 N N . SER A 1 97 ? -0.339 -1.870 -28.423 1.00 84.50 97 SER A N 1
ATOM 722 C CA . SER A 1 97 ? -1.238 -0.770 -28.089 1.00 84.50 97 SER A CA 1
ATOM 723 C C . SER A 1 97 ? -0.473 0.550 -28.188 1.00 84.50 97 SER A C 1
ATOM 725 O O . SER A 1 97 ? 0.524 0.694 -27.479 1.00 84.50 97 SER A O 1
ATOM 727 N N . PRO A 1 98 ? -0.972 1.562 -28.927 1.00 85.44 98 PRO A N 1
ATOM 728 C CA . PRO A 1 98 ? -0.316 2.870 -29.052 1.00 85.44 98 PRO A CA 1
ATOM 729 C C . PRO A 1 98 ? -0.023 3.554 -27.710 1.00 85.44 98 PRO A C 1
ATOM 731 O O . PRO A 1 98 ? 0.976 4.247 -27.567 1.00 85.44 98 PRO A O 1
ATOM 734 N N . LEU A 1 99 ? -0.881 3.327 -26.710 1.00 86.88 99 LEU A N 1
ATOM 735 C CA . LEU A 1 99 ? -0.743 3.886 -25.359 1.00 86.88 99 LEU A CA 1
ATOM 736 C C . LEU A 1 99 ? -0.075 2.929 -24.360 1.00 86.88 99 LEU A C 1
ATOM 738 O O . LEU A 1 99 ? -0.164 3.148 -23.154 1.00 86.88 99 LEU A O 1
ATOM 742 N N . GLN A 1 100 ? 0.511 1.830 -24.846 1.00 87.38 100 GLN A N 1
ATOM 743 C CA . GLN A 1 100 ? 1.175 0.809 -24.028 1.00 87.38 100 GLN A CA 1
ATOM 744 C C . GLN A 1 100 ? 0.320 0.306 -22.845 1.00 87.38 100 GLN A C 1
ATOM 746 O O . GLN A 1 100 ? 0.830 -0.008 -21.771 1.00 87.38 100 GLN A O 1
ATOM 751 N N . LEU A 1 101 ? -1.003 0.199 -23.033 1.00 90.56 101 LEU A N 1
ATOM 752 C CA . LEU A 1 101 ? -1.960 -0.062 -21.949 1.00 90.56 101 LEU A CA 1
ATOM 753 C C . LEU A 1 101 ? -1.639 -1.334 -21.158 1.00 90.56 101 LEU A C 1
ATOM 755 O O . LEU A 1 101 ? -1.767 -1.351 -19.935 1.00 90.56 101 LEU A O 1
ATOM 759 N N . TRP A 1 102 ? -1.182 -2.382 -21.843 1.00 90.94 102 TRP A N 1
ATOM 760 C CA . TRP A 1 102 ? -0.821 -3.651 -21.215 1.00 90.94 102 TRP A CA 1
ATOM 761 C C . TRP A 1 102 ? 0.411 -3.546 -20.319 1.00 90.94 102 TRP A C 1
ATOM 763 O O . TRP A 1 102 ? 0.432 -4.156 -19.253 1.00 90.94 102 TRP A O 1
ATOM 773 N N . HIS A 1 103 ? 1.384 -2.719 -20.703 1.00 89.69 103 HIS A N 1
ATOM 774 C CA . HIS A 1 103 ? 2.569 -2.432 -19.900 1.00 89.69 103 HIS A CA 1
ATOM 775 C C . HIS A 1 103 ? 2.179 -1.704 -18.613 1.00 89.69 103 HIS A C 1
ATOM 777 O O . HIS A 1 103 ? 2.506 -2.157 -17.515 1.00 89.69 103 HIS A O 1
ATOM 783 N N . HIS A 1 104 ? 1.371 -0.648 -18.726 1.00 90.50 104 HIS A N 1
ATOM 784 C CA . HIS A 1 104 ? 0.877 0.090 -17.562 1.00 90.50 104 HIS A CA 1
ATOM 785 C C . HIS A 1 104 ? 0.011 -0.7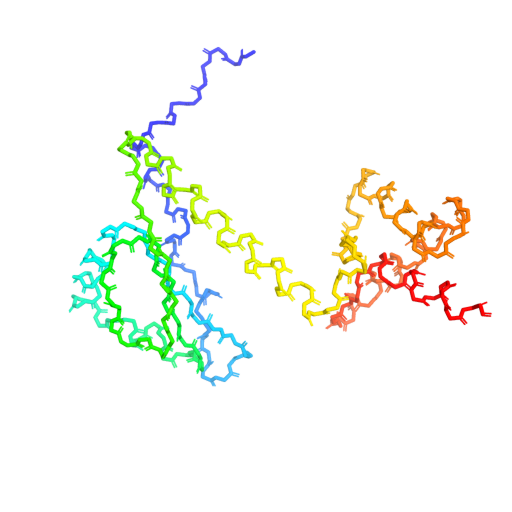74 -16.638 1.00 90.50 104 HIS A C 1
ATOM 787 O O . HIS A 1 104 ? 0.124 -0.689 -15.412 1.00 90.50 104 HIS A O 1
ATOM 793 N N . LEU A 1 105 ? -0.844 -1.628 -17.208 1.00 93.25 105 LEU A N 1
ATOM 794 C CA . LEU A 1 105 ? -1.669 -2.548 -16.434 1.00 93.25 105 LEU A CA 1
ATOM 795 C C . LEU A 1 105 ? -0.809 -3.566 -15.679 1.00 93.25 105 LEU A C 1
ATOM 797 O O . LEU A 1 105 ? -1.025 -3.757 -14.483 1.00 93.25 105 LEU A O 1
ATOM 801 N N . ALA A 1 106 ? 0.175 -4.180 -16.342 1.00 93.50 106 ALA A N 1
ATOM 802 C CA . ALA A 1 106 ? 1.077 -5.146 -15.721 1.00 93.50 106 ALA A CA 1
ATOM 803 C C . ALA A 1 106 ? 1.824 -4.526 -14.532 1.00 93.50 106 ALA A C 1
ATOM 805 O O . ALA A 1 106 ? 1.770 -5.064 -13.425 1.00 93.50 106 ALA A O 1
ATOM 806 N N . VAL A 1 107 ? 2.430 -3.348 -14.722 1.00 93.88 107 VAL A N 1
ATOM 807 C CA . VAL A 1 107 ? 3.126 -2.614 -13.652 1.00 93.88 107 VAL A CA 1
ATOM 808 C C . VAL A 1 107 ? 2.185 -2.329 -12.484 1.00 93.88 107 VAL A C 1
ATOM 810 O O . VAL A 1 107 ? 2.519 -2.620 -11.336 1.00 93.88 107 VAL A O 1
ATOM 813 N N . LYS A 1 108 ? 0.976 -1.826 -12.758 1.00 95.25 108 LYS A N 1
ATOM 814 C CA . LYS A 1 108 ? -0.015 -1.531 -11.715 1.00 95.25 108 LYS A CA 1
ATOM 815 C C . LYS A 1 108 ? -0.393 -2.774 -10.914 1.00 95.25 108 LYS A C 1
ATOM 817 O O . LYS A 1 108 ? -0.468 -2.703 -9.690 1.00 95.25 108 LYS A O 1
ATOM 822 N N . LEU A 1 109 ? -0.639 -3.900 -11.580 1.00 96.69 109 LEU A N 1
ATOM 823 C CA . LEU A 1 109 ? -1.001 -5.149 -10.910 1.00 96.69 109 LEU A CA 1
ATOM 824 C C . LEU A 1 109 ? 0.143 -5.666 -10.035 1.00 96.69 109 LEU A C 1
ATOM 826 O O . LEU A 1 109 ? -0.096 -6.032 -8.884 1.00 96.69 109 LEU A O 1
ATOM 830 N N . ILE A 1 110 ? 1.376 -5.641 -10.540 1.00 95.44 110 ILE A N 1
ATOM 831 C CA . ILE A 1 110 ? 2.561 -6.088 -9.800 1.00 95.44 110 ILE A CA 1
ATOM 832 C C . ILE A 1 110 ? 2.789 -5.208 -8.567 1.00 95.44 110 ILE A C 1
ATOM 834 O O . ILE A 1 110 ? 2.886 -5.726 -7.454 1.00 95.44 110 ILE A O 1
ATOM 838 N N . LEU A 1 111 ? 2.802 -3.881 -8.728 1.00 95.25 111 LEU A N 1
ATOM 839 C CA . LEU A 1 111 ? 3.030 -2.949 -7.618 1.00 95.25 111 LEU A CA 1
ATOM 840 C C . LEU A 1 111 ? 1.894 -2.983 -6.585 1.00 95.25 111 LEU A C 1
ATOM 842 O O . LEU A 1 111 ? 2.156 -2.955 -5.380 1.00 95.25 111 LEU A O 1
ATOM 846 N N . ASN A 1 112 ? 0.637 -3.109 -7.021 1.00 96.44 112 ASN A N 1
ATOM 847 C CA . ASN A 1 112 ? -0.494 -3.275 -6.104 1.00 96.44 112 ASN A CA 1
ATOM 848 C C . ASN A 1 112 ? -0.411 -4.596 -5.336 1.00 96.44 112 ASN A C 1
ATOM 850 O O . ASN A 1 112 ? -0.717 -4.631 -4.146 1.00 96.44 112 ASN A O 1
ATOM 854 N N . THR A 1 113 ? 0.023 -5.674 -5.991 1.00 96.06 113 THR A N 1
ATOM 855 C CA . THR A 1 113 ? 0.206 -6.979 -5.342 1.00 96.06 113 THR A CA 1
ATOM 856 C C . THR A 1 113 ? 1.315 -6.906 -4.303 1.00 96.06 113 THR A C 1
ATOM 858 O O . THR A 1 113 ? 1.099 -7.294 -3.157 1.00 96.06 113 THR A O 1
ATOM 861 N N . LEU A 1 114 ? 2.473 -6.350 -4.668 1.00 93.56 114 LEU A N 1
ATOM 862 C CA . LEU A 1 114 ? 3.617 -6.223 -3.771 1.00 93.56 114 LEU A CA 1
ATOM 863 C C . LEU A 1 114 ? 3.281 -5.354 -2.555 1.00 93.56 114 LEU A C 1
ATOM 865 O O . LEU A 1 114 ? 3.488 -5.774 -1.420 1.00 93.56 114 LEU A O 1
ATOM 869 N N . SER A 1 115 ? 2.713 -4.168 -2.776 1.00 93.31 115 SER A N 1
ATOM 870 C CA . SER A 1 115 ? 2.326 -3.269 -1.684 1.00 93.31 115 SER A CA 1
ATOM 871 C C . SER A 1 115 ? 1.269 -3.898 -0.772 1.00 93.31 115 SER A C 1
ATOM 873 O O . SER A 1 115 ? 1.404 -3.832 0.449 1.00 93.31 115 SER A O 1
ATOM 875 N N . THR A 1 116 ? 0.267 -4.582 -1.330 1.00 95.00 116 THR A N 1
ATOM 876 C CA . THR A 1 116 ? -0.762 -5.272 -0.536 1.00 95.00 116 THR A CA 1
ATOM 877 C C . THR A 1 116 ? -0.168 -6.425 0.273 1.00 95.00 116 THR A C 1
ATOM 879 O O . THR A 1 116 ? -0.424 -6.514 1.473 1.00 95.00 116 THR A O 1
ATOM 882 N N . ALA A 1 117 ? 0.661 -7.276 -0.339 1.00 95.31 117 ALA A N 1
ATOM 883 C CA . ALA A 1 117 ? 1.321 -8.385 0.348 1.00 95.31 117 ALA A CA 1
ATOM 884 C C . ALA A 1 117 ? 2.223 -7.887 1.488 1.00 95.31 117 ALA A C 1
ATOM 886 O O . ALA A 1 117 ? 2.202 -8.451 2.582 1.00 95.31 117 ALA A O 1
ATOM 887 N N . THR A 1 118 ? 2.950 -6.788 1.273 1.00 93.56 118 THR A N 1
ATOM 888 C CA . THR A 1 118 ? 3.738 -6.129 2.322 1.00 93.56 118 THR A CA 1
ATOM 889 C C . THR A 1 118 ? 2.849 -5.666 3.474 1.00 93.56 118 THR A C 1
ATOM 891 O O . THR A 1 118 ? 3.132 -5.998 4.623 1.00 93.56 118 THR A O 1
ATOM 894 N N . MET A 1 119 ? 1.727 -4.989 3.199 1.00 94.62 119 MET A N 1
ATOM 895 C CA . MET A 1 119 ? 0.790 -4.563 4.250 1.00 94.62 119 MET A CA 1
ATOM 896 C C . MET A 1 119 ? 0.226 -5.755 5.042 1.00 94.62 119 MET A C 1
ATOM 898 O O . MET A 1 119 ? 0.119 -5.679 6.266 1.00 94.62 119 MET A O 1
ATOM 902 N N . VAL A 1 120 ? -0.080 -6.875 4.378 1.00 95.38 120 VAL A N 1
ATOM 903 C CA . VAL A 1 120 ? -0.515 -8.116 5.045 1.00 95.38 120 VAL A CA 1
ATOM 904 C C . VAL A 1 120 ? 0.583 -8.657 5.963 1.00 95.38 120 VAL A C 1
ATOM 906 O O . VAL A 1 120 ? 0.320 -8.922 7.134 1.00 95.38 120 VAL A O 1
ATOM 909 N N . ARG A 1 121 ? 1.828 -8.762 5.478 1.00 95.38 121 ARG A N 1
ATOM 910 C CA . ARG A 1 121 ? 2.967 -9.242 6.284 1.00 95.38 121 ARG A CA 1
ATOM 911 C C . ARG A 1 121 ? 3.287 -8.340 7.475 1.00 95.38 121 ARG A C 1
ATOM 913 O O . ARG A 1 121 ? 3.787 -8.831 8.479 1.00 95.38 121 ARG A O 1
ATOM 920 N N . MET A 1 122 ? 2.977 -7.050 7.379 1.00 93.56 122 MET A N 1
ATOM 921 C CA . MET A 1 122 ? 3.110 -6.085 8.474 1.00 93.56 122 MET A CA 1
ATOM 922 C C . MET A 1 122 ? 1.946 -6.132 9.481 1.00 93.56 122 MET A C 1
ATOM 924 O O . MET A 1 122 ? 1.888 -5.289 10.372 1.00 93.56 122 MET A O 1
ATOM 928 N N . GLY A 1 123 ? 0.987 -7.054 9.338 1.00 92.06 123 GLY A N 1
ATOM 929 C CA . GLY A 1 123 ? -0.169 -7.153 10.236 1.00 92.06 123 GLY A CA 1
ATOM 930 C C . GLY A 1 123 ? -1.170 -6.001 10.089 1.00 92.06 123 GLY A C 1
ATOM 931 O O . GLY A 1 123 ? -1.955 -5.737 10.995 1.00 92.06 123 GLY A O 1
ATOM 932 N N . ARG A 1 124 ? -1.158 -5.291 8.952 1.00 94.00 124 ARG A N 1
ATOM 933 C CA . ARG A 1 124 ? -2.023 -4.122 8.690 1.00 94.00 124 ARG A CA 1
ATOM 934 C C . ARG A 1 124 ? -3.395 -4.490 8.108 1.00 94.00 124 ARG A C 1
ATOM 936 O O . ARG A 1 124 ? -4.194 -3.609 7.776 1.00 94.00 124 ARG A O 1
ATOM 943 N N . VAL A 1 125 ? -3.665 -5.788 7.980 1.00 93.81 125 VAL A N 1
ATOM 944 C CA . VAL A 1 125 ? -4.884 -6.369 7.411 1.00 93.81 125 VAL A CA 1
ATOM 945 C C . VAL A 1 125 ? -5.418 -7.433 8.372 1.00 93.81 125 VAL A C 1
ATOM 947 O O . VAL A 1 125 ? -4.655 -8.285 8.818 1.00 93.81 125 VAL A O 1
ATOM 950 N N . ILE A 1 126 ? -6.718 -7.391 8.677 1.00 91.00 126 ILE A N 1
ATOM 951 C CA . ILE A 1 126 ? -7.427 -8.405 9.473 1.00 91.00 126 ILE A CA 1
ATOM 952 C C . ILE A 1 126 ? -8.483 -9.047 8.574 1.00 91.00 126 ILE A C 1
ATOM 954 O O . ILE A 1 126 ? -9.355 -8.358 8.044 1.00 91.00 126 ILE A O 1
ATOM 958 N N . GLY A 1 127 ? -8.383 -10.360 8.352 1.00 89.50 127 GLY A N 1
ATOM 959 C CA . GLY A 1 127 ? -9.188 -11.040 7.336 1.00 89.50 127 GLY A CA 1
ATOM 960 C C . GLY A 1 127 ? -8.940 -10.429 5.952 1.00 89.50 127 GLY A C 1
ATOM 961 O O . GLY A 1 127 ? -7.819 -10.447 5.454 1.00 89.50 127 GLY A O 1
ATOM 962 N N . ASN A 1 128 ? -9.976 -9.851 5.345 1.00 90.19 128 ASN A N 1
ATOM 963 C CA . ASN A 1 128 ? -9.890 -9.098 4.087 1.00 90.19 128 ASN A CA 1
ATOM 964 C C . ASN A 1 128 ? -9.953 -7.567 4.280 1.00 90.19 128 ASN A C 1
ATOM 966 O O . ASN A 1 128 ? -10.008 -6.819 3.302 1.00 90.19 128 ASN A O 1
ATOM 970 N N . ALA A 1 129 ? -9.961 -7.085 5.526 1.00 91.44 129 ALA A N 1
ATOM 971 C CA . ALA A 1 129 ? -10.102 -5.677 5.858 1.00 91.44 129 ALA A CA 1
ATOM 972 C C . ALA A 1 129 ? -8.743 -5.018 6.121 1.00 91.44 129 ALA A C 1
ATOM 974 O O . ALA A 1 129 ? -8.014 -5.390 7.039 1.00 91.44 129 ALA A O 1
ATOM 975 N N . MET A 1 130 ? -8.420 -3.974 5.355 1.00 93.25 130 MET A N 1
ATOM 976 C CA . MET A 1 130 ? -7.277 -3.105 5.642 1.00 93.25 130 MET A CA 1
ATOM 977 C C . MET A 1 130 ? -7.627 -2.170 6.803 1.00 93.25 130 MET A C 1
ATOM 979 O O . MET A 1 130 ? -8.316 -1.166 6.617 1.00 93.25 130 MET A O 1
ATOM 983 N N . VAL A 1 131 ? -7.167 -2.529 8.000 1.00 92.44 131 VAL A N 1
ATOM 984 C CA . VAL A 1 131 ? -7.469 -1.805 9.245 1.00 92.44 131 VAL A CA 1
ATOM 985 C C . VAL A 1 131 ? -6.512 -0.643 9.498 1.00 92.44 131 VAL A C 1
ATOM 987 O O . VAL A 1 131 ? -6.808 0.229 10.305 1.00 92.44 131 VAL A O 1
ATOM 990 N N . TRP A 1 132 ? -5.384 -0.594 8.784 1.00 92.56 132 TRP A N 1
ATOM 991 C CA . TRP A 1 132 ? -4.391 0.468 8.922 1.00 92.56 132 TRP A CA 1
ATOM 992 C C . TRP A 1 132 ? -4.702 1.671 8.026 1.00 92.56 132 TRP A C 1
ATOM 994 O O . TRP A 1 132 ? -4.060 1.887 6.999 1.00 92.56 132 TRP A O 1
ATOM 1004 N N . LEU A 1 133 ? -5.717 2.453 8.398 1.00 89.31 133 LEU A N 1
ATOM 1005 C CA . LEU A 1 133 ? -6.120 3.663 7.672 1.00 89.31 133 LEU A CA 1
ATOM 1006 C C . LEU A 1 133 ? -6.059 4.911 8.560 1.00 89.31 133 LEU A C 1
ATOM 1008 O O . LEU A 1 133 ? -6.266 4.829 9.770 1.00 89.31 133 LEU A O 1
ATOM 1012 N N . SER A 1 134 ? -5.792 6.068 7.950 1.00 87.88 134 SER A N 1
ATOM 1013 C CA . SER A 1 134 ? -5.839 7.377 8.613 1.00 87.88 134 SER A CA 1
ATOM 1014 C C . SER A 1 134 ? -7.145 8.100 8.246 1.00 87.88 134 SER A C 1
ATOM 1016 O O . SER A 1 134 ? -7.337 8.427 7.068 1.00 87.88 134 SER A O 1
ATOM 1018 N N . PRO A 1 135 ? -8.082 8.313 9.191 1.00 93.00 135 PRO A N 1
ATOM 1019 C CA . PRO A 1 135 ? -9.365 8.957 8.911 1.00 93.00 135 PRO A CA 1
ATOM 1020 C C . PRO A 1 135 ? -9.234 10.480 8.732 1.00 93.00 135 PRO A C 1
ATOM 1022 O O . PRO A 1 135 ? -9.482 11.254 9.646 1.00 93.00 135 PRO A O 1
ATOM 1025 N N . SER A 1 136 ? -8.862 10.937 7.533 1.00 91.56 136 SER A N 1
ATOM 1026 C CA . SER A 1 136 ? -8.644 12.371 7.250 1.00 91.56 136 SER A CA 1
ATOM 1027 C C . SER A 1 136 ? -9.875 13.133 6.737 1.00 91.56 136 SER A C 1
ATOM 1029 O O . SER A 1 136 ? -9.822 14.341 6.524 1.00 91.56 136 SER A O 1
ATOM 1031 N N . ASN A 1 137 ? -10.991 12.446 6.484 1.00 95.06 137 ASN A N 1
ATOM 1032 C CA . ASN A 1 137 ? -12.230 13.056 6.000 1.00 95.06 137 ASN A CA 1
ATOM 1033 C C . ASN A 1 137 ? -13.455 12.237 6.423 1.00 95.06 137 ASN A C 1
ATOM 1035 O O . ASN A 1 137 ? -13.331 11.079 6.818 1.00 95.06 137 ASN A O 1
ATOM 1039 N N . LYS A 1 138 ? -14.654 12.814 6.259 1.00 96.38 138 LYS A N 1
ATOM 1040 C CA . LYS A 1 138 ? -15.930 12.190 6.659 1.00 96.38 138 LYS A CA 1
ATOM 1041 C C . LYS A 1 138 ? -16.130 10.774 6.096 1.00 96.38 138 LYS A C 1
ATOM 1043 O O . LYS A 1 138 ? -16.611 9.907 6.815 1.00 96.38 138 LYS A O 1
ATOM 1048 N N . LYS A 1 139 ? -15.714 10.510 4.848 1.00 96.69 139 LYS A N 1
ATOM 1049 C CA . LYS A 1 139 ? -15.806 9.172 4.231 1.00 96.69 139 LYS A CA 1
ATOM 1050 C C . LYS A 1 139 ? -14.910 8.164 4.947 1.00 96.69 139 LYS A C 1
ATOM 1052 O O . LYS A 1 139 ? -15.302 7.022 5.157 1.00 96.69 139 LYS A O 1
ATOM 1057 N N . LEU A 1 140 ? -13.685 8.568 5.279 1.00 96.81 140 LEU A N 1
ATOM 1058 C CA . LEU A 1 140 ? -12.733 7.696 5.963 1.00 96.81 140 LEU A CA 1
ATOM 1059 C C . LEU A 1 140 ? -13.082 7.506 7.442 1.00 96.81 140 LEU A C 1
ATOM 1061 O O . LEU A 1 140 ? -12.815 6.429 7.964 1.00 96.81 140 LEU A O 1
ATOM 1065 N N . ILE A 1 141 ? -13.725 8.490 8.077 1.00 96.62 141 ILE A N 1
ATOM 1066 C CA . ILE A 1 141 ? -14.284 8.359 9.430 1.00 96.62 141 ILE A CA 1
ATOM 1067 C C . ILE A 1 141 ? -15.416 7.325 9.435 1.00 96.62 141 ILE A C 1
ATOM 1069 O O . ILE A 1 141 ? -15.324 6.346 10.167 1.00 96.62 141 ILE A O 1
ATOM 1073 N N . ASP A 1 142 ? -16.425 7.460 8.562 1.00 97.44 142 ASP A N 1
ATOM 1074 C CA . ASP A 1 142 ? -17.514 6.469 8.445 1.00 97.44 142 ASP A CA 1
ATOM 1075 C C . ASP A 1 142 ? -16.967 5.066 8.134 1.00 97.44 142 ASP A C 1
ATOM 1077 O O . ASP A 1 142 ? -17.320 4.091 8.802 1.00 97.44 142 ASP A O 1
ATOM 1081 N N . ARG A 1 143 ? -16.027 4.958 7.185 1.00 97.19 143 ARG A N 1
ATOM 1082 C CA . ARG A 1 143 ? -15.363 3.684 6.878 1.00 97.19 143 ARG A CA 1
ATOM 1083 C C . ARG A 1 143 ? -14.631 3.110 8.093 1.00 97.19 143 ARG A C 1
ATOM 1085 O O . ARG A 1 143 ? -14.736 1.911 8.335 1.00 97.19 143 ARG A O 1
ATOM 1092 N N . GLY A 1 144 ? -13.887 3.933 8.831 1.00 97.12 144 GLY A N 1
ATOM 1093 C CA . GLY A 1 144 ? -13.165 3.522 10.033 1.00 97.12 144 GLY A CA 1
ATOM 1094 C C . GLY A 1 144 ? -14.107 2.974 11.103 1.00 97.12 144 GLY A C 1
ATOM 1095 O O . GLY A 1 144 ? -13.901 1.860 11.581 1.00 97.12 144 GLY A O 1
ATOM 1096 N N . SER A 1 145 ? -15.191 3.695 11.396 1.00 97.75 145 SER A N 1
ATOM 1097 C CA . SER A 1 145 ? -16.214 3.275 12.360 1.00 97.75 145 SER A CA 1
ATOM 1098 C C . SER A 1 145 ? -16.882 1.958 11.956 1.00 97.75 145 SER A C 1
ATOM 1100 O O . SER A 1 145 ? -17.042 1.067 12.788 1.00 97.75 145 SER A O 1
ATOM 1102 N N . ARG A 1 146 ? -17.211 1.771 10.667 1.00 97.38 146 ARG A N 1
ATOM 1103 C CA . ARG A 1 146 ? -17.758 0.493 10.169 1.00 97.38 146 ARG A CA 1
ATOM 1104 C C . ARG A 1 146 ? -16.775 -0.657 10.326 1.00 97.38 146 ARG A C 1
ATOM 1106 O O . ARG A 1 146 ? -17.188 -1.736 10.734 1.00 97.38 146 ARG A O 1
ATOM 1113 N N . LEU A 1 147 ? -15.496 -0.437 10.017 1.00 96.56 147 LEU A N 1
ATOM 1114 C CA . LEU A 1 147 ? -14.467 -1.463 10.181 1.00 96.56 147 LEU A CA 1
ATOM 1115 C C . LEU A 1 147 ? -14.327 -1.873 11.646 1.00 96.56 147 LEU A C 1
ATOM 1117 O O . LEU A 1 147 ? -14.324 -3.063 11.934 1.00 96.56 147 LEU A O 1
ATOM 1121 N N . ILE A 1 148 ? -14.284 -0.914 12.572 1.00 96.75 148 ILE A N 1
ATOM 1122 C CA . ILE A 1 148 ? -14.215 -1.210 14.008 1.00 96.75 148 ILE A CA 1
ATOM 1123 C C . ILE A 1 148 ? -15.432 -2.028 14.445 1.00 96.75 148 ILE A C 1
ATOM 1125 O O . ILE A 1 148 ? -15.266 -3.085 15.053 1.00 96.75 148 ILE A O 1
ATOM 1129 N N . ALA A 1 149 ? -16.644 -1.588 14.095 1.00 96.81 149 ALA A N 1
ATOM 1130 C CA . ALA A 1 149 ? -17.873 -2.303 14.438 1.00 96.81 149 ALA A CA 1
ATOM 1131 C C . ALA A 1 149 ? -17.875 -3.735 13.878 1.00 96.81 149 ALA A C 1
ATOM 1133 O O . ALA A 1 149 ? -18.177 -4.681 14.598 1.00 96.81 149 ALA A O 1
ATOM 1134 N N . GLN A 1 150 ? -17.465 -3.914 12.618 1.00 95.19 150 GLN A N 1
ATOM 1135 C CA . GLN A 1 150 ? -17.393 -5.227 11.970 1.00 95.19 150 GLN A CA 1
ATOM 1136 C C . GLN A 1 150 ? -16.372 -6.159 12.626 1.00 95.19 150 GLN A C 1
ATOM 1138 O O . GLN A 1 150 ? -16.670 -7.331 12.825 1.00 95.19 150 GLN A O 1
ATOM 1143 N N . GLN A 1 151 ? -15.176 -5.659 12.952 1.00 94.81 151 GLN A N 1
ATOM 1144 C CA . GLN A 1 151 ? -14.109 -6.492 13.515 1.00 94.81 151 GLN A CA 1
ATOM 1145 C C . GLN A 1 151 ? -14.317 -6.806 15.003 1.00 94.81 151 GLN A C 1
ATOM 1147 O O . GLN A 1 151 ? -13.861 -7.838 15.481 1.00 94.81 151 GLN A O 1
ATOM 1152 N N . THR A 1 152 ? -15.002 -5.931 15.742 1.00 94.81 152 THR A N 1
ATOM 1153 C CA . THR A 1 152 ? -15.186 -6.076 17.199 1.00 94.81 152 THR A CA 1
ATOM 1154 C C . THR A 1 152 ? -16.574 -6.594 17.585 1.00 94.81 152 THR A C 1
ATOM 1156 O O . THR A 1 152 ? -16.750 -7.111 18.689 1.00 94.81 152 THR A O 1
ATOM 1159 N N . GLY A 1 153 ? -17.569 -6.474 16.701 1.00 95.00 153 GLY A N 1
ATOM 1160 C CA . GLY A 1 153 ? -18.973 -6.795 16.970 1.00 95.00 153 GLY A CA 1
ATOM 1161 C C . GLY A 1 153 ? -19.706 -5.762 17.833 1.00 95.00 153 GLY A C 1
ATOM 1162 O O . GLY A 1 153 ? -20.805 -6.048 18.303 1.00 95.00 153 GLY A O 1
ATOM 1163 N N . CYS A 1 154 ? -19.116 -4.589 18.093 1.00 96.38 154 CYS A N 1
ATOM 1164 C CA . CYS A 1 154 ? -19.775 -3.521 18.845 1.00 96.38 154 CYS A CA 1
ATOM 1165 C C . CYS A 1 154 ? -20.760 -2.720 17.970 1.00 96.38 154 CYS A C 1
ATOM 1167 O O . CYS A 1 154 ? -20.817 -2.879 16.748 1.00 96.38 154 CYS A O 1
ATOM 1169 N N . SER A 1 155 ? -21.550 -1.838 18.592 1.00 97.8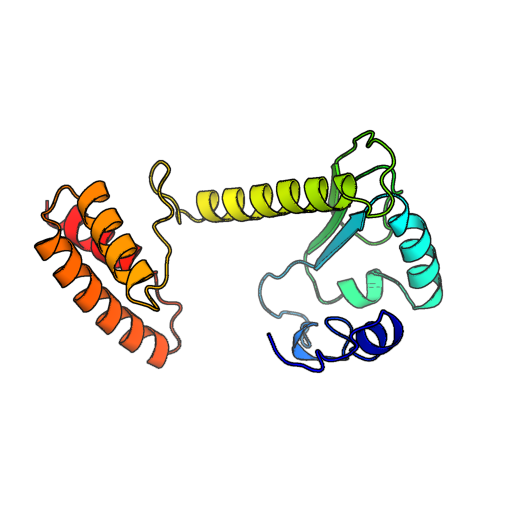8 155 SER A N 1
ATOM 1170 C CA . SER A 1 155 ? -22.430 -0.933 17.847 1.00 97.88 155 SER A CA 1
ATOM 1171 C C . SER A 1 155 ? -21.623 0.104 17.057 1.00 97.88 155 SER A C 1
ATOM 1173 O O . SER A 1 155 ? -20.534 0.510 17.462 1.00 97.88 155 SER A O 1
ATOM 1175 N N . TYR A 1 156 ? -22.183 0.591 15.945 1.00 98.00 156 TYR A N 1
ATOM 1176 C CA . TYR A 1 156 ? -21.564 1.664 15.158 1.00 98.00 156 TYR A CA 1
ATOM 1177 C C 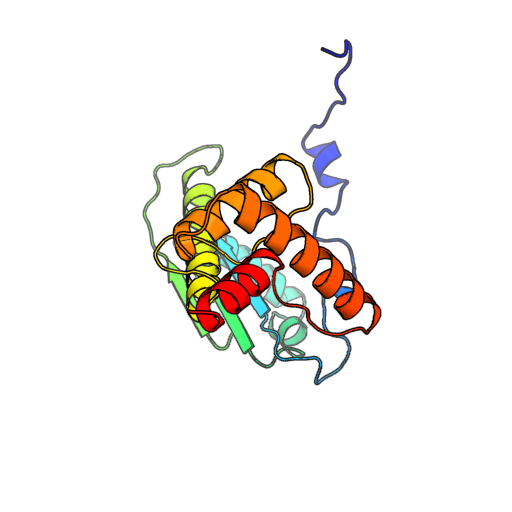. TYR A 1 156 ? -21.290 2.924 15.997 1.00 98.00 156 TYR A C 1
ATOM 1179 O O . TYR A 1 156 ? -20.252 3.560 15.840 1.00 98.00 156 TYR A O 1
ATOM 1187 N N . GLU A 1 157 ? -22.195 3.264 16.918 1.00 97.88 157 GLU A N 1
ATOM 1188 C CA . GLU A 1 157 ? -22.027 4.392 17.836 1.00 97.88 157 GLU A CA 1
ATOM 1189 C C . GLU A 1 157 ? -20.815 4.194 18.756 1.00 97.88 157 GLU A C 1
ATOM 1191 O O . GLU A 1 157 ? -19.948 5.065 18.826 1.00 97.88 157 GLU A O 1
ATOM 1196 N N . ARG A 1 158 ? -20.687 3.012 19.379 1.00 97.38 158 ARG A N 1
ATOM 1197 C CA . ARG A 1 158 ? -19.529 2.685 20.221 1.00 97.38 158 ARG A CA 1
ATOM 1198 C C . ARG A 1 158 ? -18.230 2.681 19.417 1.00 97.38 158 ARG A C 1
ATOM 1200 O O . ARG A 1 158 ? -17.222 3.189 19.900 1.00 97.38 158 ARG A O 1
ATOM 1207 N N . ALA A 1 159 ? -18.260 2.153 18.195 1.00 97.75 159 ALA A N 1
ATOM 1208 C CA . ALA A 1 159 ? -17.129 2.181 17.275 1.00 97.75 159 ALA A CA 1
ATOM 1209 C C . ALA A 1 159 ? -16.707 3.611 16.910 1.00 97.75 159 ALA A C 1
ATOM 1211 O O . ALA A 1 159 ? -15.516 3.904 16.856 1.00 97.75 159 ALA A O 1
ATOM 1212 N N . CYS A 1 160 ? -17.674 4.503 16.686 1.00 97.62 160 CYS A N 1
ATOM 1213 C CA . CYS A 1 160 ? -17.422 5.906 16.377 1.00 97.62 160 CYS A CA 1
ATOM 1214 C C . CYS A 1 160 ? -16.758 6.630 17.553 1.00 97.62 160 CYS A C 1
ATOM 1216 O O . CYS A 1 160 ? -15.777 7.343 17.348 1.00 97.62 160 CYS A O 1
ATOM 1218 N N . ILE A 1 161 ? -17.244 6.410 18.779 1.00 97.69 161 ILE A N 1
ATOM 1219 C CA . ILE A 1 161 ? -16.640 6.969 19.998 1.00 97.69 161 ILE A CA 1
ATOM 1220 C C . ILE A 1 161 ? -15.192 6.482 20.137 1.00 97.69 161 ILE A C 1
ATOM 1222 O O . ILE A 1 161 ? -14.275 7.297 20.198 1.00 97.69 161 ILE A O 1
ATOM 1226 N N . ALA A 1 162 ? -14.976 5.164 20.073 1.00 97.25 162 ALA A N 1
ATOM 1227 C CA . ALA A 1 162 ? -13.644 4.571 20.195 1.00 97.25 162 ALA A CA 1
ATOM 1228 C C . ALA A 1 162 ? -12.673 5.050 19.100 1.00 97.25 162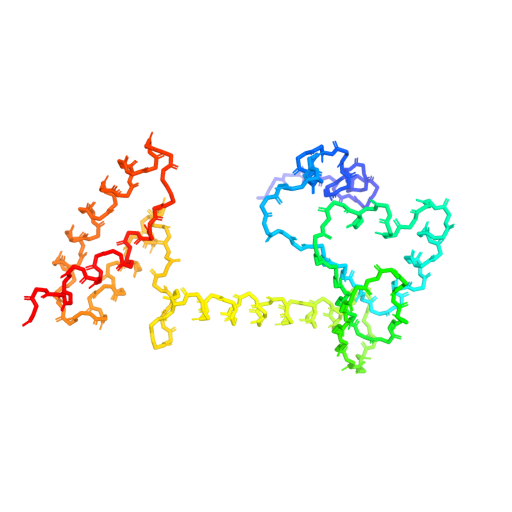 ALA A C 1
ATOM 1230 O O . ALA A 1 162 ? -11.481 5.208 19.356 1.00 97.25 162 ALA A O 1
ATOM 1231 N N . LEU A 1 163 ? -13.169 5.296 17.880 1.00 97.25 163 LEU A N 1
ATOM 1232 C CA . LEU A 1 163 ? -12.360 5.857 16.799 1.00 97.25 163 LEU A CA 1
ATOM 1233 C C . LEU A 1 163 ? -11.857 7.262 17.139 1.00 97.25 163 LEU A C 1
ATOM 1235 O O . LEU A 1 163 ? -10.678 7.529 16.933 1.00 97.25 163 LEU A O 1
ATOM 1239 N N . HIS A 1 164 ? -12.721 8.146 17.646 1.00 97.00 164 HIS A N 1
ATOM 1240 C CA . HIS A 1 164 ? -12.327 9.518 17.980 1.00 97.00 164 HIS A CA 1
ATOM 1241 C C . HIS A 1 164 ? -11.349 9.546 19.160 1.00 97.00 164 HIS A C 1
ATOM 1243 O O . HIS A 1 164 ? -10.316 10.200 19.065 1.00 97.00 164 HIS A O 1
ATOM 1249 N N . GLU A 1 165 ? -11.589 8.741 20.200 1.00 96.06 165 GLU A N 1
ATOM 1250 C CA . GLU A 1 165 ? -10.637 8.570 21.309 1.00 96.06 165 GLU A CA 1
ATOM 1251 C C . GLU A 1 165 ? -9.260 8.095 20.810 1.00 96.06 165 GLU A C 1
ATOM 1253 O O . GLU A 1 165 ? -8.218 8.608 21.219 1.00 96.06 165 GLU A O 1
ATOM 1258 N N . ALA A 1 166 ? -9.240 7.127 19.887 1.00 95.25 166 ALA A N 1
ATOM 1259 C CA . ALA A 1 166 ? -8.008 6.631 19.284 1.00 95.25 166 ALA A CA 1
ATOM 1260 C C . ALA A 1 166 ? -7.336 7.653 18.350 1.00 95.25 166 ALA A C 1
ATOM 1262 O O . ALA A 1 166 ? -6.114 7.637 18.211 1.00 95.25 166 ALA A O 1
ATOM 1263 N N . MET A 1 167 ? -8.102 8.530 17.695 1.00 94.75 167 MET A N 1
ATOM 1264 C CA . MET A 1 167 ? -7.563 9.615 16.870 1.00 94.75 167 MET A CA 1
ATOM 1265 C C . MET A 1 167 ? -6.863 10.672 17.726 1.00 94.75 167 MET A C 1
ATOM 1267 O O . MET A 1 167 ? -5.767 11.097 17.362 1.00 94.75 167 MET A O 1
ATOM 1271 N N . ASP A 1 168 ? -7.450 11.047 18.863 1.00 93.56 168 ASP A N 1
ATOM 1272 C CA . ASP A 1 168 ? -6.857 12.013 19.793 1.00 93.56 168 ASP A CA 1
ATOM 1273 C C . ASP A 1 168 ? -5.556 11.472 20.404 1.00 93.56 168 ASP A C 1
ATOM 1275 O O . ASP A 1 168 ? -4.532 12.162 20.423 1.00 93.56 168 ASP A O 1
ATOM 1279 N N . GLU A 1 169 ? -5.550 10.200 20.818 1.00 91.44 169 GLU A N 1
ATOM 1280 C CA . GLU A 1 169 ? -4.328 9.521 21.268 1.00 91.44 169 GLU A CA 1
ATOM 1281 C C . GLU A 1 169 ? -3.275 9.477 20.158 1.00 91.44 169 GLU A C 1
ATOM 1283 O O . GLU A 1 169 ? -2.088 9.728 20.401 1.00 91.44 169 GLU A O 1
ATOM 1288 N N . ALA A 1 170 ? -3.703 9.198 18.922 1.00 90.00 170 ALA A N 1
ATOM 1289 C CA . ALA A 1 170 ? -2.775 9.107 17.815 1.00 90.00 170 ALA A CA 1
ATOM 1290 C C . ALA A 1 170 ? -2.111 10.462 17.500 1.00 90.00 170 ALA A C 1
ATOM 1292 O O . ALA A 1 170 ? -0.904 10.535 17.250 1.00 90.00 170 ALA A O 1
ATOM 1293 N N . ALA A 1 171 ? -2.889 11.544 17.561 1.00 88.06 171 ALA A N 1
ATOM 1294 C CA . ALA A 1 171 ? -2.400 12.904 17.374 1.00 88.06 171 ALA A CA 1
ATOM 1295 C C . ALA A 1 171 ? -1.394 13.306 18.467 1.00 88.06 171 ALA A C 1
ATOM 1297 O O . ALA A 1 171 ? -0.344 13.874 18.159 1.00 88.06 171 ALA A O 1
ATOM 1298 N N . ALA A 1 172 ? -1.663 12.953 19.728 1.00 85.94 172 ALA A N 1
ATOM 1299 C CA . ALA A 1 172 ? -0.745 13.207 20.837 1.00 85.94 172 ALA A CA 1
ATOM 1300 C C . ALA A 1 172 ? 0.593 12.459 20.673 1.00 85.94 172 ALA A C 1
ATOM 1302 O O . ALA A 1 172 ? 1.657 13.015 20.950 1.00 85.94 172 ALA A O 1
ATOM 1303 N N . GLY A 1 173 ? 0.562 11.218 20.175 1.00 81.44 173 GLY A N 1
ATOM 1304 C CA . GLY A 1 173 ? 1.769 10.434 19.899 1.00 81.44 173 GLY A CA 1
ATOM 1305 C C . GLY A 1 173 ? 2.636 11.017 18.776 1.00 81.44 173 GLY A C 1
ATOM 1306 O O . GLY A 1 173 ? 3.864 11.001 18.879 1.00 81.44 173 GLY A O 1
ATOM 1307 N N . GLN A 1 174 ? 2.016 11.576 17.728 1.00 79.50 174 GLN A N 1
ATOM 1308 C CA . GLN A 1 174 ? 2.743 12.158 16.593 1.00 79.50 174 GLN A CA 1
ATOM 1309 C C . GLN A 1 174 ? 3.511 13.411 17.010 1.00 79.50 174 GLN A C 1
ATOM 1311 O O . GLN A 1 174 ? 4.653 13.599 16.595 1.00 79.50 174 GLN A O 1
ATOM 1316 N N . GLN A 1 175 ? 2.929 14.232 17.889 1.00 75.25 175 GLN A N 1
ATOM 1317 C CA . GLN A 1 175 ? 3.593 15.414 18.453 1.00 75.25 175 GLN A CA 1
ATOM 1318 C C . GLN A 1 175 ? 4.836 15.056 19.284 1.00 75.25 175 GLN A C 1
ATOM 1320 O O . GLN A 1 175 ? 5.729 15.881 19.449 1.00 75.25 175 GLN A O 1
ATOM 1325 N N . GLN A 1 176 ? 4.919 13.816 19.772 1.00 77.19 176 GLN A N 1
ATOM 1326 C CA . GLN A 1 176 ? 6.058 13.287 20.526 1.00 77.19 176 GLN A CA 1
ATOM 1327 C C . GLN A 1 176 ? 7.095 12.583 19.630 1.00 77.19 176 GLN A C 1
ATOM 1329 O O . GLN A 1 176 ? 8.005 11.939 20.149 1.00 77.19 176 GLN A O 1
ATOM 1334 N N . GLY A 1 177 ? 6.952 12.659 18.299 1.00 72.50 177 GLY A N 1
ATOM 1335 C CA . GLY A 1 177 ? 7.879 12.053 17.337 1.00 72.50 177 GLY A CA 1
ATOM 1336 C C . GLY A 1 177 ? 7.857 10.521 17.310 1.00 72.50 177 GLY A C 1
ATOM 1337 O O . GLY A 1 177 ? 8.796 9.903 16.815 1.00 72.50 177 GLY A O 1
ATOM 1338 N N . ARG A 1 178 ? 6.813 9.889 17.861 1.00 70.94 178 ARG A N 1
ATOM 1339 C CA . ARG A 1 178 ? 6.665 8.427 17.859 1.00 70.94 178 ARG A CA 1
ATOM 1340 C C . ARG A 1 178 ? 5.993 7.973 16.567 1.00 70.94 178 ARG A C 1
ATOM 1342 O O . ARG A 1 178 ? 5.104 8.653 16.062 1.00 70.94 178 ARG A O 1
ATOM 1349 N N . GLU A 1 179 ? 6.369 6.803 16.052 1.00 69.44 179 GLU A N 1
ATOM 1350 C CA . GLU A 1 179 ? 5.559 6.144 15.024 1.00 69.44 179 GLU A CA 1
ATOM 1351 C C . GLU A 1 179 ? 4.257 5.677 15.677 1.00 69.44 179 GLU A C 1
ATOM 1353 O O . GLU A 1 179 ? 4.260 4.852 16.593 1.00 69.44 179 GLU A O 1
ATOM 1358 N N . VAL A 1 180 ? 3.142 6.258 15.242 1.00 77.88 180 VAL A N 1
ATOM 1359 C CA . VAL A 1 180 ? 1.851 6.032 15.886 1.00 77.88 180 VAL A CA 1
ATOM 1360 C C . VAL A 1 180 ? 1.017 5.061 15.061 1.00 77.88 180 VAL A C 1
ATOM 1362 O O . VAL A 1 180 ? 0.898 5.243 13.844 1.00 77.88 180 VAL A O 1
ATOM 1365 N N . PRO A 1 181 ? 0.435 4.019 15.681 1.00 83.94 181 PRO A N 1
A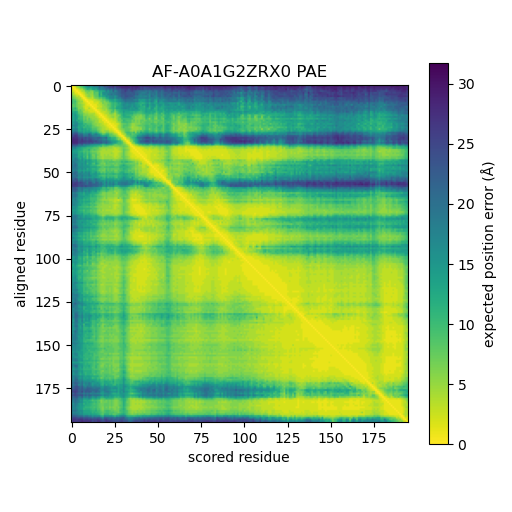TOM 1366 C CA . PRO A 1 181 ? -0.427 3.091 14.969 1.00 83.94 181 PRO A CA 1
ATOM 1367 C C . PRO A 1 181 ? -1.662 3.797 14.403 1.00 83.94 181 PRO A C 1
ATOM 1369 O O . PRO A 1 181 ? -2.092 4.845 14.884 1.00 83.94 181 PRO A O 1
ATOM 1372 N N . SER A 1 182 ? -2.266 3.193 13.379 1.00 93.56 182 SER A N 1
ATOM 1373 C CA . SER A 1 182 ? -3.536 3.675 12.830 1.00 93.56 182 SER A CA 1
ATOM 1374 C C . SER A 1 182 ? -4.606 3.787 13.933 1.00 93.56 182 SER A C 1
ATOM 1376 O O . SER A 1 182 ? -4.787 2.818 14.678 1.00 93.56 182 SER A O 1
ATOM 1378 N N . PRO A 1 183 ? -5.380 4.893 13.994 1.00 95.38 183 PRO A N 1
ATOM 1379 C CA . PRO A 1 183 ? -6.475 5.045 14.956 1.00 95.38 183 PRO A CA 1
ATOM 1380 C C . PRO A 1 183 ? -7.496 3.902 14.903 1.00 95.38 183 PRO A C 1
ATOM 1382 O O . PRO A 1 183 ? -7.980 3.439 15.930 1.00 95.38 183 PRO A O 1
ATOM 1385 N N . VAL A 1 184 ? -7.781 3.386 13.704 1.00 95.94 184 VAL A N 1
ATOM 1386 C CA . VAL A 1 184 ? -8.697 2.252 13.512 1.00 95.94 184 VAL A CA 1
ATOM 1387 C C . VAL A 1 184 ? -8.121 0.974 14.122 1.00 95.94 184 VAL A C 1
ATOM 1389 O O . VAL A 1 184 ? -8.814 0.283 14.866 1.00 95.94 184 VAL A O 1
ATOM 1392 N N . ALA A 1 185 ? -6.848 0.673 13.853 1.00 94.44 185 ALA A N 1
ATOM 1393 C CA . ALA A 1 185 ? -6.179 -0.492 14.428 1.00 94.44 185 ALA A CA 1
ATOM 1394 C C . ALA A 1 185 ? -6.095 -0.405 15.964 1.00 94.44 185 ALA A C 1
ATOM 1396 O O . ALA A 1 185 ? -6.317 -1.400 16.656 1.00 94.44 185 ALA A O 1
ATOM 1397 N N . LEU A 1 186 ? -5.829 0.791 16.496 1.00 94.25 186 LEU A N 1
ATOM 1398 C CA . LEU A 1 186 ? -5.776 1.058 17.931 1.00 94.25 186 LEU A CA 1
ATOM 1399 C C . LEU A 1 186 ? -7.140 0.846 18.604 1.00 94.25 186 LEU A C 1
ATOM 1401 O O . LEU A 1 186 ? -7.221 0.143 19.612 1.00 94.25 186 LEU A O 1
ATOM 1405 N N . ALA A 1 187 ? -8.213 1.385 18.019 1.00 95.62 187 ALA A N 1
ATOM 1406 C CA . ALA A 1 187 ? -9.575 1.211 18.517 1.00 95.62 187 ALA A CA 1
ATOM 1407 C C . ALA A 1 187 ? -10.012 -0.266 18.516 1.00 95.62 187 ALA A C 1
ATOM 1409 O O . ALA A 1 187 ? -10.559 -0.743 19.510 1.00 95.62 187 ALA A O 1
ATOM 1410 N N . ILE A 1 188 ? -9.720 -1.013 17.440 1.00 94.94 188 ILE A N 1
ATOM 1411 C CA . ILE A 1 188 ? -9.998 -2.459 17.371 1.00 94.94 188 ILE A CA 1
ATOM 1412 C C . ILE A 1 188 ? -9.265 -3.197 18.491 1.00 94.94 188 ILE A C 1
ATOM 1414 O O . ILE A 1 188 ? -9.877 -3.997 19.198 1.00 94.94 188 ILE A O 1
ATOM 1418 N N . LYS A 1 189 ? -7.968 -2.920 18.680 1.00 93.38 189 LYS A N 1
ATOM 1419 C CA . LYS A 1 189 ? -7.158 -3.572 19.713 1.00 93.38 189 LYS A CA 1
ATOM 1420 C C . LYS A 1 189 ? -7.750 -3.362 21.109 1.00 93.38 189 LYS A C 1
ATOM 1422 O O . LYS A 1 189 ? -7.906 -4.339 21.830 1.00 93.38 189 LYS A O 1
ATOM 1427 N N . LYS A 1 190 ? -8.113 -2.126 21.469 1.00 92.75 190 LYS A N 1
ATOM 1428 C CA . LYS A 1 190 ? -8.706 -1.809 22.782 1.00 92.75 190 LYS A CA 1
ATOM 1429 C C . LYS A 1 190 ? -10.005 -2.579 23.020 1.00 92.75 190 LYS A C 1
ATOM 1431 O O . LYS A 1 190 ? -10.103 -3.345 23.968 1.00 92.75 190 LYS A O 1
ATOM 1436 N N . LEU A 1 191 ? -10.948 -2.477 22.086 1.00 93.44 191 LEU A N 1
ATOM 1437 C CA . LEU A 1 191 ? -12.260 -3.121 22.207 1.00 93.44 191 LEU A CA 1
ATOM 1438 C C . LEU A 1 191 ? -12.215 -4.657 22.155 1.00 93.44 191 LEU A C 1
ATOM 1440 O O . LEU A 1 191 ? -13.190 -5.304 22.527 1.00 93.44 191 LEU A O 1
ATOM 1444 N N . THR A 1 192 ? -11.123 -5.241 21.656 1.00 88.12 192 THR A N 1
ATOM 1445 C CA . THR A 1 192 ? -10.929 -6.700 21.633 1.00 88.12 192 THR A CA 1
ATOM 1446 C C . THR A 1 192 ? -10.278 -7.214 22.922 1.00 88.12 192 THR A C 1
ATOM 1448 O O . THR A 1 192 ? -10.501 -8.364 23.273 1.00 88.12 192 THR A O 1
ATOM 1451 N N . ILE A 1 193 ? -9.495 -6.385 23.625 1.00 79.62 193 ILE A N 1
ATOM 1452 C CA . ILE A 1 193 ? -8.883 -6.726 24.924 1.00 79.62 193 ILE A CA 1
ATOM 1453 C C . ILE A 1 193 ? -9.903 -6.620 26.068 1.00 79.62 193 ILE A C 1
ATOM 1455 O O . ILE A 1 193 ? -9.811 -7.374 27.029 1.00 79.62 193 ILE A O 1
ATOM 1459 N N . ASP A 1 194 ? -10.886 -5.726 25.954 1.00 61.50 194 ASP A N 1
ATOM 1460 C CA . ASP A 1 194 ? -11.935 -5.516 26.966 1.00 61.50 194 ASP A CA 1
ATOM 1461 C C . ASP A 1 194 ? -13.029 -6.618 26.986 1.00 61.50 194 ASP A C 1
ATOM 1463 O O . ASP A 1 194 ? -14.064 -6.447 27.634 1.00 61.50 194 ASP A O 1
ATOM 1467 N N . LYS A 1 195 ? -12.837 -7.727 26.258 1.00 54.78 195 LYS A N 1
ATOM 1468 C CA . LYS A 1 195 ? -13.739 -8.891 26.199 1.00 54.78 195 LYS A CA 1
ATOM 1469 C C . LYS A 1 195 ? -13.148 -10.086 26.934 1.00 54.78 195 LYS A C 1
ATOM 1471 O O . LYS A 1 195 ? -13.940 -10.773 27.614 1.00 54.78 195 LYS A O 1
#

Mean predicted aligned error: 8.96 Å

Secondary structure (DSSP, 8-state):
--SS-----HHHHHHS-TTTS--TTSS--STT-SS-EEEEEEETTHHHHHHHHHHHTTHHHHHHTT-SEEEEEEESS--PPTT-SEEEEE---PPP-TT-HHHHHHHHHHHHHHHHHHHHHTT-EETTEE------SHHHHHHHHHHHHHHH---HHHHHHHHHHHHHHHHHHHHTT--PPPHHHHHHHHHHHT-

Sequence (195 aa):
MQAHPPKLDNSEIYKFMIGNEPDPSRIPMDIGTPDSALVTVTVGDETDRLNLALSAVEGIENIGAPYKKTAALIVGSGKNIAGVIETFRFTYSPADSPLQLWHHLAVKLILNTLSTATMVRMGRVIGNAMVWLSPSNKKLIDRGSRLIAQQTGCSYERACIALHEAMDEAAAGQQQGREVPSPVALAIKKLTIDK

Solvent-accessible surface area (backbone atoms only — not comparable to full-atom values): 11407 Å² total; per-residue (Å²): 131,76,96,73,68,81,82,77,45,72,73,59,53,66,70,52,50,83,92,69,58,95,51,76,86,80,46,71,86,47,88,77,59,74,100,48,67,47,70,49,77,34,52,42,64,45,34,58,58,46,53,55,52,28,73,74,64,68,35,52,50,61,76,38,64,57,36,91,39,34,30,35,40,34,42,31,79,36,66,88,71,76,74,47,79,43,78,48,76,47,74,68,84,71,75,92,48,100,82,43,55,57,59,56,49,50,52,51,53,52,52,53,48,53,54,49,53,50,40,47,76,70,66,36,42,55,92,93,42,75,41,63,45,79,61,85,44,73,70,41,41,54,50,39,17,50,51,30,14,68,76,58,71,52,53,55,67,60,22,41,52,40,32,53,57,25,41,54,53,32,54,58,35,46,78,69,74,44,93,54,69,32,24,36,43,51,29,38,53,53,62,57,69,79,108

Foldseek 3Di:
DDPDDPPPDPVNVVVDCVVPPPDPVVQPPDQDDPQDEAEAEEFAAVLVVVQVVQVVPVHPQVSGVSHPAYEYEYHADYDDGPPHPYYHYHYDDDDDDPVPVVRVVSVVVVVVVVVVVVCVVVVCDDPNDRQQDAQPDPVSLQVLLVLLCVLLVDDSVLSSVQLVVLNVVQVVCVVVVHDGTRSSVVSSVVSNVVD

Nearest PDB structures (foldseek):
  4s12-assembly2_B  TM=5.322E-01  e=2.270E-03  Yersinia enterocolitica subsp. palearctica Y11
  3t38-assembly1_A  TM=3.979E-01  e=2.074E+00  Corynebacterium glutamicum
  4fix-assembly1_A  TM=4.577E-01  e=4.265E+00  Mycobacterium tuberculosis H37Rv
  7rk6-assembly1_A  TM=3.414E-01  e=2.525E+00  Aplysia californica
  5vhs-assembly1_F  TM=1.420E-01  e=6.748E+00  Homo sapiens

pLDDT: mean 84.05, std 12.17, range [49.06, 98.0]

Radius of gyration: 22.47 Å; Cα contacts (8 Å, |Δi|>4): 214; chains: 1; bounding box: 51×40×56 Å